Protein AF-A0A5J6V6G1-F1 (afdb_monomer_lite)

Structure (mmCIF, N/CA/C/O backbone):
data_AF-A0A5J6V6G1-F1
#
_entry.id   AF-A0A5J6V6G1-F1
#
loop_
_atom_site.group_PDB
_atom_site.id
_atom_site.type_symbol
_atom_site.label_atom_id
_atom_site.label_alt_id
_atom_site.label_comp_id
_atom_site.label_asym_id
_atom_site.label_entity_id
_atom_site.label_seq_id
_atom_site.pdbx_PDB_ins_code
_atom_site.Cartn_x
_atom_site.Cartn_y
_atom_site.Cartn_z
_atom_site.occupancy
_atom_site.B_iso_or_equiv
_atom_site.auth_seq_id
_atom_site.auth_comp_id
_atom_site.auth_asym_id
_atom_site.auth_atom_id
_atom_site.pdbx_PDB_model_num
ATOM 1 N N . MET A 1 1 ? 74.216 -19.588 -15.761 1.00 47.34 1 MET A N 1
ATOM 2 C CA . MET A 1 1 ? 74.061 -18.829 -14.501 1.00 47.34 1 MET A CA 1
ATOM 3 C C . MET A 1 1 ? 72.718 -18.105 -14.524 1.00 47.34 1 MET A C 1
ATOM 5 O O . MET A 1 1 ? 72.290 -17.778 -15.625 1.00 47.34 1 MET A O 1
ATOM 9 N N . PRO A 1 2 ? 72.043 -17.956 -13.372 1.00 51.16 2 PRO A N 1
ATOM 10 C CA . PRO A 1 2 ? 70.590 -18.092 -13.256 1.00 51.16 2 PRO A CA 1
ATOM 11 C C . PRO A 1 2 ? 69.828 -16.831 -12.792 1.00 51.16 2 PRO A C 1
ATOM 13 O O . PRO A 1 2 ? 70.415 -15.925 -12.217 1.00 51.16 2 PRO A O 1
ATOM 16 N N . GLU A 1 3 ? 68.506 -16.918 -12.990 1.00 65.00 3 GLU A N 1
ATOM 17 C CA . GLU A 1 3 ? 67.360 -16.415 -12.199 1.00 65.00 3 GLU A CA 1
ATOM 18 C C . GLU A 1 3 ? 67.046 -14.901 -12.027 1.00 65.00 3 GLU A C 1
ATOM 20 O O . GLU A 1 3 ? 67.941 -14.064 -11.913 1.00 65.00 3 GLU A O 1
ATOM 25 N N . PRO A 1 4 ? 65.734 -14.560 -11.977 1.00 63.88 4 PRO A N 1
ATOM 26 C CA . PRO A 1 4 ? 65.178 -13.217 -11.833 1.00 63.88 4 PRO A CA 1
ATOM 27 C C . PRO A 1 4 ? 64.938 -12.845 -10.359 1.00 63.88 4 PRO A C 1
ATOM 29 O O . PRO A 1 4 ? 64.713 -13.706 -9.512 1.00 63.88 4 PRO A O 1
ATOM 32 N N . THR A 1 5 ? 64.856 -11.553 -10.046 1.00 60.09 5 THR A N 1
ATOM 33 C CA . THR A 1 5 ? 64.332 -11.092 -8.752 1.00 60.09 5 THR A CA 1
ATOM 34 C C . THR A 1 5 ? 63.189 -10.108 -8.952 1.00 60.09 5 THR A C 1
ATOM 36 O O . THR A 1 5 ? 63.360 -8.953 -9.335 1.00 60.09 5 THR A O 1
ATOM 39 N N . GLN A 1 6 ? 61.983 -10.606 -8.669 1.00 61.69 6 GLN A N 1
ATOM 40 C CA . GLN A 1 6 ? 60.891 -9.782 -8.170 1.00 61.69 6 GLN A CA 1
ATOM 41 C C . GLN A 1 6 ? 61.399 -8.998 -6.956 1.00 61.69 6 GLN A C 1
ATOM 43 O O . GLN A 1 6 ? 61.932 -9.614 -6.033 1.00 61.69 6 GLN A O 1
ATOM 48 N N . ASP A 1 7 ? 61.129 -7.697 -6.890 1.00 56.44 7 ASP A N 1
ATOM 49 C CA . ASP A 1 7 ? 60.925 -7.071 -5.589 1.00 56.44 7 ASP A CA 1
ATOM 50 C C . ASP A 1 7 ? 59.540 -6.435 -5.532 1.00 56.44 7 ASP A C 1
ATOM 52 O O . ASP A 1 7 ? 59.134 -5.600 -6.343 1.00 56.44 7 ASP A O 1
ATOM 56 N N . ARG A 1 8 ? 58.778 -6.958 -4.580 1.00 64.38 8 ARG A N 1
ATOM 57 C CA . ARG A 1 8 ? 57.417 -6.579 -4.249 1.00 64.38 8 ARG A CA 1
ATOM 58 C C . ARG A 1 8 ? 57.533 -5.534 -3.146 1.00 64.38 8 ARG A C 1
ATOM 60 O O . ARG A 1 8 ? 58.308 -5.703 -2.216 1.00 64.38 8 ARG A O 1
ATOM 67 N N . ARG A 1 9 ? 56.559 -4.623 -3.128 1.00 64.00 9 ARG A N 1
ATOM 68 C CA . ARG A 1 9 ? 56.166 -3.756 -1.998 1.00 64.00 9 ARG A CA 1
ATOM 69 C C . ARG A 1 9 ? 56.923 -2.428 -1.899 1.00 64.00 9 ARG A C 1
ATOM 71 O O . ARG A 1 9 ? 57.992 -2.339 -1.311 1.00 64.00 9 ARG A O 1
ATOM 78 N N . ARG A 1 10 ? 56.194 -1.351 -2.203 1.00 57.22 10 ARG A N 1
ATOM 79 C CA . ARG A 1 10 ? 55.943 -0.304 -1.198 1.00 57.22 10 ARG A CA 1
ATOM 80 C C . ARG A 1 10 ? 54.776 0.592 -1.605 1.00 57.22 10 ARG A C 1
ATOM 82 O O . ARG A 1 10 ? 54.945 1.660 -2.175 1.00 57.22 10 ARG A O 1
ATOM 89 N N . TRP A 1 11 ? 53.574 0.167 -1.235 1.00 57.59 11 TRP A N 1
ATOM 90 C CA . TRP A 1 11 ? 52.492 1.113 -0.989 1.00 57.59 11 TRP A CA 1
ATOM 91 C C . TRP A 1 11 ? 52.860 1.895 0.272 1.00 57.59 11 TRP A C 1
ATOM 93 O O . TRP A 1 11 ? 52.985 1.302 1.345 1.00 57.59 11 TRP A O 1
ATOM 103 N N . ARG A 1 12 ? 53.089 3.204 0.151 1.00 53.75 12 ARG A N 1
ATOM 104 C CA . ARG A 1 12 ? 53.261 4.093 1.302 1.00 53.75 12 ARG A CA 1
ATOM 105 C C . ARG A 1 12 ? 52.233 5.219 1.228 1.00 53.75 12 ARG A C 1
ATOM 107 O O . ARG A 1 12 ? 52.445 6.223 0.568 1.00 53.75 12 ARG A O 1
ATOM 114 N N . THR A 1 13 ? 51.137 4.958 1.935 1.00 57.62 13 THR A N 1
ATOM 115 C CA . THR A 1 13 ? 50.392 5.906 2.773 1.00 57.62 13 THR A CA 1
ATOM 116 C C . THR A 1 13 ? 49.709 7.073 2.061 1.00 57.62 13 THR A C 1
ATOM 118 O O . THR A 1 13 ? 50.240 8.176 1.981 1.00 57.62 13 THR A O 1
ATOM 121 N N . GLY A 1 14 ? 48.468 6.823 1.634 1.00 53.47 14 GLY A N 1
ATOM 122 C CA . GLY A 1 14 ? 47.457 7.867 1.512 1.00 53.47 14 GLY A CA 1
ATOM 123 C C . GLY A 1 14 ? 47.061 8.389 2.898 1.00 53.47 14 GLY A C 1
ATOM 124 O O . GLY A 1 14 ? 46.858 7.620 3.834 1.00 53.47 14 GLY A O 1
ATOM 125 N N . ASP A 1 15 ? 47.027 9.708 2.981 1.00 58.38 15 ASP A N 1
ATOM 126 C CA . ASP A 1 15 ? 46.682 10.607 4.081 1.00 58.38 15 ASP A CA 1
ATOM 127 C C . ASP A 1 15 ? 45.421 10.212 4.898 1.00 58.38 15 ASP A C 1
ATOM 129 O O . ASP A 1 15 ? 44.315 10.210 4.350 1.00 58.38 15 ASP A O 1
ATOM 133 N N . PRO A 1 16 ? 45.526 9.906 6.210 1.00 58.38 16 PRO A N 1
ATOM 134 C CA . PRO A 1 16 ? 44.375 9.706 7.088 1.00 58.38 16 PRO A CA 1
ATOM 135 C C . PRO A 1 16 ? 43.974 11.049 7.717 1.00 58.38 16 PRO A C 1
ATOM 137 O O . PRO A 1 16 ? 44.172 11.276 8.909 1.00 58.38 16 PRO A O 1
ATOM 140 N N . GLY A 1 17 ? 43.459 11.967 6.899 1.00 58.94 17 GLY A N 1
ATOM 141 C CA . GLY A 1 17 ? 43.357 13.375 7.289 1.00 58.94 17 GLY A CA 1
ATOM 142 C C . GLY A 1 17 ? 42.075 14.103 6.904 1.00 58.94 17 GLY A C 1
ATOM 143 O O . GLY A 1 17 ? 42.090 15.329 6.888 1.00 58.94 17 GLY A O 1
ATOM 144 N N . ARG A 1 18 ? 40.966 13.422 6.570 1.00 56.66 18 ARG A N 1
ATOM 145 C CA . ARG A 1 18 ? 39.686 14.100 6.268 1.00 56.66 18 ARG A CA 1
ATOM 146 C C . ARG A 1 18 ? 38.458 13.362 6.810 1.00 56.66 18 ARG A C 1
ATOM 148 O O . ARG A 1 18 ? 37.906 12.481 6.168 1.00 56.66 18 ARG A O 1
ATOM 155 N N . GLY A 1 19 ? 38.021 13.787 7.996 1.00 57.91 19 GLY A N 1
ATOM 156 C CA . GLY A 1 19 ? 36.645 14.255 8.202 1.00 57.91 19 GLY A CA 1
ATOM 157 C C . GLY A 1 19 ? 35.479 13.278 8.030 1.00 57.91 19 GLY A C 1
ATOM 158 O O . GLY A 1 19 ? 34.442 13.694 7.531 1.00 57.91 19 GLY A O 1
ATOM 159 N N . SER A 1 20 ? 35.578 12.031 8.496 1.00 58.22 20 SER A N 1
ATOM 160 C CA . SER A 1 20 ? 34.375 11.230 8.795 1.00 58.22 20 SER A CA 1
ATOM 161 C C . SER A 1 20 ? 33.829 11.624 10.176 1.00 58.22 20 SER A C 1
ATOM 163 O O . SER A 1 20 ? 33.924 10.859 11.134 1.00 58.22 20 SER A O 1
ATOM 165 N N . LEU A 1 21 ? 33.322 12.854 10.287 1.00 60.03 21 LEU A N 1
ATOM 166 C CA . LEU A 1 21 ? 32.792 13.459 11.518 1.00 60.03 21 LEU A CA 1
ATOM 167 C C . LEU A 1 21 ? 31.264 13.613 11.496 1.00 60.03 21 LEU A C 1
ATOM 169 O O . LEU A 1 21 ? 30.737 14.447 12.210 1.00 60.03 21 LEU A O 1
ATOM 173 N N . ASP A 1 22 ? 30.550 12.791 10.728 1.00 57.97 22 ASP A N 1
ATOM 174 C CA . ASP A 1 22 ? 29.081 12.806 10.702 1.00 57.97 22 ASP A CA 1
ATOM 175 C C . ASP A 1 22 ? 28.514 11.386 10.625 1.00 57.97 22 ASP A C 1
ATOM 177 O O . ASP A 1 22 ? 27.794 11.000 9.707 1.00 57.97 22 ASP A O 1
ATOM 181 N N . GLN A 1 23 ? 28.847 10.566 11.618 1.00 60.06 23 GLN A N 1
ATOM 182 C CA . GLN A 1 23 ? 27.975 9.459 11.992 1.00 60.06 23 GLN A CA 1
ATOM 183 C C . GLN A 1 23 ? 27.544 9.711 13.429 1.00 60.06 23 GLN A C 1
ATOM 185 O O . GLN A 1 23 ? 28.347 9.491 14.341 1.00 60.06 23 GLN A O 1
ATOM 190 N N . PRO A 1 24 ? 26.313 10.199 13.675 1.00 52.00 24 PRO A N 1
ATOM 191 C CA . PRO A 1 24 ? 25.807 10.219 15.030 1.00 52.00 24 PRO A CA 1
ATOM 192 C C . PRO A 1 24 ? 25.758 8.767 15.504 1.00 52.00 24 PRO A C 1
ATOM 194 O O . PRO A 1 24 ? 24.943 7.964 15.046 1.00 52.00 24 PRO A O 1
ATOM 197 N N . LEU A 1 25 ? 26.667 8.424 16.416 1.00 58.97 25 LEU A N 1
ATOM 198 C CA . LEU A 1 25 ? 26.593 7.216 17.219 1.00 58.97 25 LEU A CA 1
ATOM 199 C C . LEU A 1 25 ? 25.348 7.358 18.084 1.00 58.97 25 LEU A C 1
ATOM 201 O O . LEU A 1 25 ? 25.393 7.848 19.211 1.00 58.97 25 LEU A O 1
ATOM 205 N N . VAL A 1 26 ? 24.212 6.947 17.532 1.00 54.31 26 VAL A N 1
ATOM 206 C CA . VAL A 1 26 ? 22.989 6.749 18.291 1.00 54.31 26 VAL A CA 1
ATOM 207 C C . VAL A 1 26 ? 23.265 5.553 19.198 1.00 54.31 26 VAL A C 1
ATOM 209 O O . VAL A 1 26 ? 22.956 4.407 18.870 1.00 54.31 26 VAL A O 1
ATOM 212 N N . GLN A 1 27 ? 23.910 5.815 20.338 1.00 54.31 27 GLN A N 1
ATOM 213 C CA . GLN A 1 27 ? 23.985 4.920 21.484 1.00 54.31 27 GLN A CA 1
ATOM 214 C C . GLN A 1 27 ? 22.560 4.736 22.004 1.00 54.31 27 GLN A C 1
ATOM 216 O O . GLN A 1 27 ? 22.131 5.306 23.002 1.00 54.31 27 GLN A O 1
ATOM 221 N N . ARG A 1 28 ? 21.785 3.919 21.292 1.00 57.72 28 ARG A N 1
ATOM 222 C CA . ARG A 1 28 ? 20.611 3.282 21.859 1.00 57.72 28 ARG A CA 1
ATOM 223 C C . ARG A 1 28 ? 21.153 2.306 22.887 1.00 57.72 28 ARG A C 1
ATOM 225 O O . ARG A 1 28 ? 21.508 1.180 22.545 1.00 57.72 28 ARG A O 1
ATOM 232 N N . ALA A 1 29 ? 21.223 2.758 24.136 1.00 58.12 29 ALA A N 1
ATOM 233 C CA . ALA A 1 29 ? 21.231 1.896 25.302 1.00 58.12 29 ALA A CA 1
ATOM 234 C C . ALA A 1 29 ? 19.965 1.030 25.234 1.00 58.12 29 ALA A C 1
ATOM 236 O O . ALA A 1 29 ? 18.914 1.362 25.778 1.00 58.12 29 ALA A O 1
ATOM 237 N N . ARG A 1 30 ? 20.030 -0.055 24.458 1.00 53.62 30 ARG A N 1
ATOM 238 C CA . ARG A 1 30 ? 18.994 -1.073 24.429 1.00 53.62 30 ARG A CA 1
ATOM 239 C C . ARG A 1 30 ? 19.146 -1.817 25.743 1.00 53.62 30 ARG A C 1
ATOM 241 O O . ARG A 1 30 ? 19.950 -2.739 25.844 1.00 53.62 30 ARG A O 1
ATOM 248 N N . LEU A 1 31 ? 18.396 -1.378 26.752 1.00 57.56 31 LEU A N 1
ATOM 249 C CA . LEU A 1 31 ? 17.983 -2.234 27.856 1.00 57.56 31 LEU A CA 1
ATOM 250 C C . LEU A 1 31 ? 17.402 -3.498 27.218 1.00 57.56 31 LEU A C 1
ATOM 252 O O . LEU A 1 31 ? 16.272 -3.513 26.737 1.00 57.56 31 LEU A O 1
ATOM 256 N N . SER A 1 32 ? 18.246 -4.520 27.107 1.00 57.25 32 SER A N 1
ATOM 257 C CA . SER A 1 32 ? 17.951 -5.804 26.486 1.00 57.25 32 SER A CA 1
ATOM 258 C C . SER A 1 32 ? 17.074 -6.618 27.436 1.00 57.25 32 SER A C 1
ATOM 260 O O . SER A 1 32 ? 17.470 -7.665 27.945 1.00 57.25 32 SER A O 1
ATOM 262 N N . LEU A 1 33 ? 15.854 -6.142 27.663 1.00 59.28 33 LEU A N 1
ATOM 263 C CA . LEU A 1 33 ? 14.747 -6.995 28.060 1.00 59.28 33 LEU A CA 1
ATOM 264 C C . LEU A 1 33 ? 14.308 -7.723 26.792 1.00 59.28 33 LEU A C 1
ATOM 266 O O . LEU A 1 33 ? 13.393 -7.306 26.093 1.00 59.28 33 LEU A O 1
ATOM 270 N N . ARG A 1 34 ? 15.061 -8.768 26.445 1.00 54.47 34 ARG A N 1
ATOM 271 C CA . ARG A 1 34 ? 14.721 -9.717 25.388 1.00 54.47 34 ARG A CA 1
ATOM 272 C C . ARG A 1 34 ? 13.397 -10.378 25.797 1.00 54.47 34 ARG A C 1
ATOM 274 O O . ARG A 1 34 ? 13.414 -11.132 26.773 1.00 54.47 34 ARG A O 1
ATOM 281 N N . PRO A 1 35 ? 12.263 -10.107 25.122 1.00 57.31 35 PRO A N 1
ATOM 282 C CA . PRO A 1 35 ? 11.025 -10.800 25.429 1.00 57.31 35 PRO A CA 1
ATOM 283 C C . PRO A 1 35 ? 11.235 -12.271 25.085 1.00 57.31 35 PRO A C 1
ATOM 285 O O . PRO A 1 35 ? 11.721 -12.613 24.005 1.00 57.31 35 PRO A O 1
ATOM 288 N N . GLN A 1 36 ? 10.947 -13.134 26.048 1.00 56.78 36 GLN A N 1
ATOM 289 C CA . GLN A 1 36 ? 11.013 -14.572 25.876 1.00 56.78 36 GLN A CA 1
ATOM 290 C C . GLN A 1 36 ? 9.842 -15.001 24.976 1.00 56.78 36 GLN A C 1
ATOM 292 O O . GLN A 1 36 ? 8.685 -14.779 25.311 1.00 56.78 36 GLN A O 1
ATOM 297 N N . ASN A 1 37 ? 10.175 -15.598 23.833 1.00 51.88 37 ASN A N 1
ATOM 298 C CA . ASN A 1 37 ? 9.405 -16.637 23.143 1.00 51.88 37 ASN A CA 1
ATOM 299 C C . ASN A 1 37 ? 7.929 -16.344 22.810 1.00 51.88 37 ASN A C 1
ATOM 301 O O . ASN A 1 37 ? 7.070 -17.201 23.005 1.00 51.88 37 ASN A O 1
ATOM 305 N N . MET A 1 38 ? 7.628 -15.174 22.252 1.00 56.38 38 MET A N 1
ATOM 306 C CA . MET A 1 38 ? 6.349 -14.954 21.571 1.00 56.38 38 MET A CA 1
ATOM 307 C C . MET A 1 38 ? 6.615 -15.046 20.070 1.00 56.38 38 MET A C 1
ATOM 309 O O . MET A 1 38 ? 7.223 -14.127 19.528 1.00 56.38 38 MET A O 1
ATOM 313 N N . ASP A 1 39 ? 6.233 -16.160 19.430 1.00 64.81 39 ASP A N 1
ATOM 314 C CA . ASP A 1 39 ? 6.427 -16.386 17.989 1.00 64.81 39 ASP A CA 1
ATOM 315 C C . ASP A 1 39 ? 5.760 -15.247 17.196 1.00 64.81 39 ASP A C 1
ATOM 317 O O . ASP A 1 39 ? 4.521 -15.221 17.096 1.00 64.81 39 ASP A O 1
ATOM 321 N N . PRO A 1 40 ? 6.537 -14.289 16.649 1.00 66.81 40 PRO A N 1
ATOM 322 C CA . PRO A 1 40 ? 6.005 -13.069 16.044 1.00 66.81 40 PRO A CA 1
ATOM 323 C C . PRO A 1 40 ? 5.109 -13.371 14.841 1.00 66.81 40 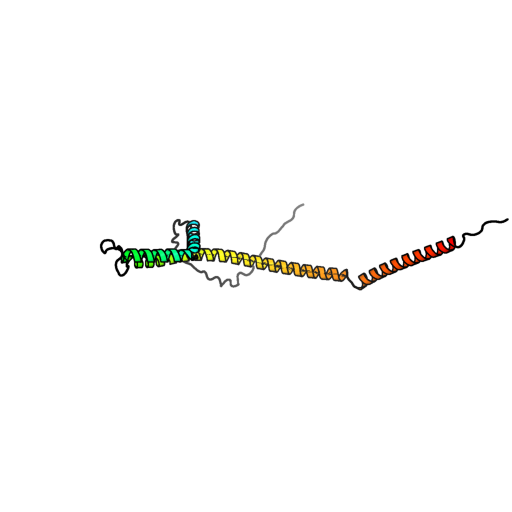PRO A C 1
ATOM 325 O O . PRO A 1 40 ? 4.124 -12.666 14.608 1.00 66.81 40 PRO A O 1
ATOM 328 N N . GLU A 1 41 ? 5.393 -14.458 14.114 1.00 71.50 41 GLU A N 1
ATOM 329 C CA . GLU A 1 41 ? 4.563 -14.950 13.017 1.00 71.50 41 GLU A CA 1
ATOM 330 C C . GLU A 1 41 ? 3.123 -15.271 13.452 1.00 71.50 41 GLU A C 1
ATOM 332 O O . GLU A 1 41 ? 2.172 -14.904 12.755 1.00 71.50 41 GLU A O 1
ATOM 337 N N . SER A 1 42 ? 2.938 -15.928 14.603 1.00 71.19 42 SER A N 1
ATOM 338 C CA . SER A 1 42 ? 1.620 -16.401 15.056 1.00 71.19 42 SER A CA 1
ATOM 339 C C . SER A 1 42 ? 0.712 -15.245 15.493 1.00 71.19 42 SER A C 1
ATOM 341 O O . SER A 1 42 ? -0.447 -15.150 15.071 1.00 71.19 42 SER A O 1
ATOM 343 N N . PHE A 1 43 ? 1.267 -14.296 16.251 1.00 72.94 43 PHE A N 1
ATOM 344 C CA . PHE A 1 43 ? 0.571 -13.078 16.663 1.00 72.94 43 PHE A CA 1
ATOM 345 C C . PHE A 1 43 ? 0.320 -12.139 15.481 1.00 72.94 43 PHE A C 1
ATOM 347 O O . PHE A 1 43 ? -0.758 -11.549 15.382 1.00 72.94 43 PHE A O 1
ATOM 354 N N . GLY A 1 44 ? 1.260 -12.050 14.536 1.00 72.19 44 GLY A N 1
ATOM 355 C CA . GLY A 1 44 ? 1.098 -11.264 13.315 1.00 72.19 44 GLY A CA 1
ATOM 356 C C . GLY A 1 44 ? -0.036 -11.776 12.423 1.00 72.19 44 GLY A C 1
ATOM 357 O O . GLY A 1 44 ? -0.817 -10.973 11.898 1.00 72.19 44 GLY A O 1
ATOM 358 N N . ALA A 1 45 ? -0.172 -13.097 12.273 1.00 78.38 45 ALA A N 1
ATOM 359 C CA . ALA A 1 45 ? -1.259 -13.719 11.516 1.00 78.38 45 ALA A CA 1
ATOM 360 C C . ALA A 1 45 ? -2.632 -13.503 12.179 1.00 78.38 45 ALA A C 1
ATOM 362 O O . ALA A 1 45 ? -3.610 -13.183 11.490 1.00 78.38 45 ALA A O 1
ATOM 363 N N . PHE A 1 46 ? -2.702 -13.613 13.512 1.00 79.38 46 PHE A N 1
ATOM 364 C CA . PHE A 1 46 ? -3.910 -13.301 14.280 1.00 79.38 46 PHE A CA 1
ATOM 365 C C . PHE A 1 46 ? -4.315 -11.830 14.120 1.00 79.38 46 PHE A C 1
ATOM 367 O O . PHE A 1 46 ? -5.463 -11.547 13.772 1.00 79.38 46 PHE A O 1
ATOM 374 N N . ALA A 1 47 ? -3.364 -10.903 14.260 1.00 76.31 47 ALA A N 1
ATOM 375 C CA . ALA A 1 47 ? -3.593 -9.474 14.065 1.00 76.31 47 ALA A CA 1
ATOM 376 C C . ALA A 1 47 ? -4.077 -9.148 12.637 1.00 76.31 47 ALA A C 1
ATOM 378 O O . ALA A 1 47 ? -4.976 -8.331 12.470 1.00 76.31 47 ALA A O 1
ATOM 379 N N . GLU A 1 48 ? -3.577 -9.836 11.600 1.00 79.25 48 GLU A N 1
ATOM 380 C CA . GLU A 1 48 ? -4.075 -9.676 10.220 1.00 79.25 48 GLU A CA 1
ATOM 381 C C . GLU A 1 48 ? -5.532 -10.096 10.062 1.00 79.25 48 GLU A C 1
ATOM 383 O O . GLU A 1 48 ? -6.319 -9.460 9.359 1.00 79.25 48 GLU A O 1
ATOM 388 N N . ARG A 1 49 ? -5.884 -11.238 10.662 1.00 81.06 49 ARG A N 1
ATOM 389 C CA . ARG A 1 49 ? -7.249 -11.754 10.619 1.00 81.06 49 ARG A CA 1
ATOM 390 C C . ARG A 1 49 ? -8.176 -10.804 11.368 1.00 81.06 49 ARG A C 1
ATOM 392 O O . ARG A 1 49 ? -9.240 -10.492 10.843 1.00 81.06 49 ARG A O 1
ATOM 399 N N . PHE A 1 50 ? -7.744 -10.313 12.526 1.00 80.62 50 PHE A N 1
ATOM 400 C CA . PHE A 1 50 ? -8.488 -9.360 13.339 1.00 80.62 50 PHE A CA 1
ATOM 401 C C . PHE A 1 50 ? -8.670 -8.010 12.630 1.00 80.62 50 PHE A C 1
ATOM 403 O O . PHE A 1 50 ? -9.782 -7.492 12.590 1.00 80.62 50 PHE A O 1
ATOM 410 N N . ALA A 1 51 ? -7.627 -7.480 11.983 1.00 81.00 51 ALA A N 1
ATOM 411 C CA . ALA A 1 51 ? -7.699 -6.242 11.206 1.00 81.00 51 ALA A CA 1
ATOM 412 C C . ALA A 1 51 ? -8.680 -6.359 10.026 1.00 81.00 51 ALA A C 1
ATOM 414 O O . ALA A 1 51 ? -9.540 -5.499 9.843 1.00 81.00 51 ALA A O 1
ATOM 415 N N . ARG A 1 52 ? -8.627 -7.467 9.269 1.00 81.94 52 ARG A N 1
ATOM 416 C CA . ARG A 1 52 ? -9.607 -7.745 8.199 1.00 81.94 52 ARG A CA 1
ATOM 417 C C . ARG A 1 52 ? -11.031 -7.893 8.736 1.00 81.94 52 ARG A C 1
ATOM 419 O O . ARG A 1 52 ? -11.985 -7.483 8.077 1.00 81.94 52 ARG A O 1
ATOM 426 N N . PHE A 1 53 ? -11.177 -8.473 9.924 1.00 81.94 53 PHE A N 1
ATOM 427 C CA . PHE A 1 53 ? -12.472 -8.643 10.573 1.00 81.94 53 PHE A CA 1
ATOM 428 C C . PHE A 1 53 ? -13.067 -7.302 11.030 1.00 81.94 53 PHE A C 1
ATOM 430 O O . PHE A 1 53 ? -14.219 -7.024 10.701 1.00 81.94 53 PHE A O 1
ATOM 437 N N . MET A 1 54 ? -12.283 -6.439 11.690 1.00 81.81 54 MET A N 1
ATOM 438 C CA . MET A 1 54 ? -12.719 -5.091 12.089 1.00 81.81 54 MET A CA 1
ATOM 439 C C . MET A 1 54 ? -13.027 -4.178 10.897 1.00 81.81 54 MET A C 1
ATOM 441 O O . MET A 1 54 ? -13.940 -3.364 10.985 1.00 81.81 54 MET A O 1
ATOM 445 N N . GLY A 1 55 ? -12.321 -4.326 9.771 1.00 77.81 55 GLY A N 1
ATOM 446 C CA . GLY A 1 55 ? -12.575 -3.540 8.557 1.00 77.81 55 GLY A CA 1
ATOM 447 C C . GLY A 1 55 ? -13.876 -3.888 7.819 1.00 77.81 55 GLY A C 1
ATOM 448 O O . GLY A 1 55 ? -14.217 -3.235 6.837 1.00 77.81 55 GLY A O 1
ATOM 449 N N . THR A 1 56 ? -14.611 -4.916 8.258 1.00 88.69 56 THR A N 1
ATOM 450 C CA . THR A 1 56 ? -15.834 -5.385 7.595 1.00 88.69 56 THR A CA 1
ATOM 451 C C . THR A 1 56 ? -17.089 -4.860 8.305 1.00 88.69 56 THR A C 1
ATOM 453 O O . THR A 1 56 ? -17.220 -4.996 9.519 1.00 88.69 56 THR A O 1
ATOM 456 N N . ALA A 1 57 ? -18.091 -4.378 7.555 1.00 88.75 57 ALA A N 1
ATOM 457 C CA . ALA A 1 57 ? -19.371 -3.881 8.100 1.00 88.75 57 ALA A CA 1
ATOM 458 C C . ALA A 1 57 ? -20.122 -4.894 8.996 1.00 88.75 57 ALA A C 1
ATOM 460 O O . ALA A 1 57 ? -20.904 -4.520 9.866 1.00 88.75 57 ALA A O 1
ATOM 461 N N . ARG A 1 58 ? -19.849 -6.192 8.822 1.00 89.62 58 ARG A N 1
ATOM 462 C CA . ARG A 1 58 ? -20.399 -7.283 9.639 1.00 89.62 58 ARG A CA 1
ATOM 463 C C . ARG A 1 58 ? -20.017 -7.174 11.118 1.00 89.62 58 ARG A C 1
ATOM 465 O O . ARG A 1 58 ? -20.830 -7.539 11.959 1.00 89.62 58 ARG A O 1
ATOM 472 N N . PHE A 1 59 ? -18.818 -6.682 11.442 1.00 89.81 59 PHE A N 1
ATOM 473 C CA . PHE A 1 59 ? -18.378 -6.527 12.833 1.00 89.81 59 PHE A CA 1
ATOM 474 C C . PHE A 1 59 ? -19.275 -5.549 13.595 1.00 89.81 59 PHE A C 1
ATOM 476 O O . PHE A 1 59 ? -19.752 -5.874 14.681 1.00 89.81 59 PHE A O 1
ATOM 483 N N . LEU A 1 60 ? -19.572 -4.398 12.983 1.00 89.75 60 LEU A N 1
ATOM 484 C CA . LEU A 1 60 ? -20.468 -3.395 13.559 1.00 89.75 60 LEU A CA 1
ATOM 485 C C . LEU A 1 60 ? -21.856 -3.982 13.826 1.00 89.75 60 LEU A C 1
ATOM 487 O O . LEU A 1 60 ? -22.383 -3.805 14.916 1.00 89.75 60 LEU A O 1
ATOM 491 N N . VAL A 1 61 ? -22.407 -4.754 12.884 1.00 94.12 61 VAL A N 1
ATOM 492 C CA . VAL A 1 61 ? -23.713 -5.412 13.058 1.00 94.12 61 VAL A CA 1
ATOM 493 C C . VAL A 1 61 ? -23.713 -6.359 14.261 1.00 94.12 61 VAL A C 1
ATOM 495 O O . VAL A 1 61 ? -24.625 -6.290 15.083 1.00 94.12 61 VAL A O 1
ATOM 498 N N . TYR A 1 62 ? -22.694 -7.215 14.404 1.00 93.69 62 TYR A N 1
ATOM 499 C CA . TYR A 1 62 ? -22.599 -8.123 15.554 1.00 93.69 62 TYR A CA 1
ATOM 500 C C . TYR A 1 62 ? -22.428 -7.372 16.880 1.00 93.69 62 TYR A C 1
ATOM 502 O O . TYR A 1 62 ? -23.081 -7.728 17.858 1.00 93.69 62 TYR A O 1
ATOM 510 N N . MET A 1 63 ? -21.605 -6.319 16.914 1.00 91.88 63 MET A N 1
ATOM 511 C CA . MET A 1 63 ? -21.408 -5.502 18.116 1.00 91.88 63 MET A CA 1
ATOM 512 C C . MET A 1 63 ? -22.681 -4.760 18.523 1.00 91.88 63 MET A C 1
ATOM 514 O O . MET A 1 63 ? -23.056 -4.774 19.693 1.00 91.88 63 MET A O 1
ATOM 518 N N . THR A 1 64 ? -23.389 -4.158 17.566 1.00 93.62 64 THR A N 1
ATOM 519 C CA . THR A 1 64 ? -24.673 -3.502 17.829 1.00 93.62 64 THR A CA 1
ATOM 520 C C . THR A 1 64 ? -25.705 -4.508 18.323 1.00 93.62 64 THR A C 1
ATOM 522 O O . THR A 1 64 ? -26.364 -4.248 19.325 1.00 93.62 64 THR A O 1
ATOM 525 N N . ALA A 1 65 ? -25.816 -5.676 17.682 1.00 96.00 65 ALA A N 1
ATOM 526 C CA . ALA A 1 65 ? -26.726 -6.730 18.122 1.00 96.00 65 ALA A CA 1
ATOM 527 C C . ALA A 1 65 ? -26.408 -7.197 19.549 1.00 96.00 65 ALA A C 1
ATOM 529 O O . ALA A 1 65 ? -27.322 -7.338 20.355 1.00 96.00 65 ALA A O 1
ATOM 530 N N . PHE A 1 66 ? -25.127 -7.373 19.886 1.00 94.62 66 PHE A N 1
ATOM 531 C CA . PHE A 1 66 ? -24.697 -7.722 21.238 1.00 94.62 66 PHE A CA 1
ATOM 532 C C . PHE A 1 66 ? -25.136 -6.672 22.271 1.00 94.62 66 PHE A C 1
ATOM 534 O O . PHE A 1 66 ? -25.749 -7.027 23.275 1.00 94.62 66 PHE A O 1
ATOM 541 N N . VAL A 1 67 ? -24.891 -5.383 22.004 1.00 93.00 67 VAL A N 1
ATOM 542 C CA . VAL A 1 67 ? -25.301 -4.285 22.899 1.00 93.00 67 VAL A CA 1
ATOM 543 C C . VAL A 1 67 ? -26.823 -4.232 23.052 1.00 93.00 67 VAL A C 1
ATOM 545 O O . VAL A 1 67 ? -27.318 -4.091 24.168 1.00 93.00 67 VAL A O 1
ATOM 548 N N . VAL A 1 68 ? -27.576 -4.388 21.958 1.00 94.81 68 VAL A N 1
ATOM 549 C CA . VAL A 1 68 ? -29.046 -4.408 21.995 1.00 94.81 68 VAL A CA 1
ATOM 550 C C . VAL A 1 68 ? -29.563 -5.594 22.805 1.00 94.81 68 VAL A C 1
ATOM 552 O O . VAL A 1 68 ? -30.420 -5.404 23.662 1.00 94.81 68 VAL A O 1
ATOM 555 N N . ILE A 1 69 ? -29.038 -6.801 22.583 1.00 94.00 69 ILE A N 1
ATOM 556 C CA . ILE A 1 69 ? -29.433 -7.998 23.338 1.00 94.00 69 ILE A CA 1
ATOM 557 C C . ILE A 1 69 ? -29.118 -7.820 24.826 1.00 94.00 69 ILE A C 1
ATOM 559 O O . ILE A 1 69 ? -29.966 -8.125 25.660 1.00 94.00 69 ILE A O 1
ATOM 563 N N . TRP A 1 70 ? -27.944 -7.282 25.168 1.00 92.31 70 TRP A N 1
ATOM 564 C CA . TRP A 1 70 ? -27.560 -7.016 26.556 1.00 92.31 70 TRP A CA 1
ATOM 565 C C . TRP A 1 70 ? -28.496 -6.016 27.233 1.00 92.31 70 TRP A C 1
ATOM 567 O O . TRP A 1 70 ? -28.937 -6.234 28.365 1.00 92.31 70 TRP A O 1
ATOM 577 N N . LEU A 1 71 ? -28.813 -4.926 26.528 1.00 89.56 71 LEU A N 1
ATOM 578 C CA . LEU A 1 71 ? -29.722 -3.897 27.006 1.00 89.56 71 LEU A CA 1
ATOM 579 C C . LEU A 1 71 ? -31.119 -4.478 27.228 1.00 89.56 71 LEU A C 1
ATOM 581 O O . LEU A 1 71 ? -31.676 -4.305 28.309 1.00 89.56 71 LEU A O 1
ATOM 585 N N . LEU A 1 72 ? -31.660 -5.200 26.242 1.00 90.94 72 LEU A N 1
ATOM 586 C CA . LEU A 1 72 ? -32.976 -5.839 26.319 1.00 90.94 72 LEU A CA 1
ATOM 587 C C . LEU A 1 72 ? -33.042 -6.862 27.453 1.00 90.94 72 LEU A C 1
ATOM 589 O O . LEU A 1 72 ? -34.000 -6.851 28.219 1.00 90.94 72 LEU A O 1
ATOM 593 N N . TRP A 1 73 ? -32.014 -7.700 27.609 1.00 89.19 73 TRP A N 1
ATOM 594 C CA . TRP A 1 73 ? -31.948 -8.672 28.699 1.00 89.19 73 TRP A CA 1
ATOM 595 C C . TRP A 1 73 ? -32.038 -7.983 30.063 1.00 89.19 73 TRP A C 1
ATOM 597 O O . TRP A 1 73 ? -32.873 -8.345 30.886 1.00 89.19 73 TRP A O 1
ATOM 607 N N . ASN A 1 74 ? -31.228 -6.946 30.290 1.00 86.88 74 ASN A N 1
ATOM 608 C CA . ASN A 1 74 ? -31.169 -6.258 31.580 1.00 86.88 74 ASN A CA 1
ATOM 609 C C . ASN A 1 74 ? -32.327 -5.282 31.838 1.00 86.88 74 ASN A C 1
ATOM 611 O O . ASN A 1 74 ? -32.548 -4.912 32.988 1.00 86.88 74 ASN A O 1
ATOM 615 N N . THR A 1 75 ? -33.075 -4.871 30.809 1.00 84.62 75 THR A N 1
ATOM 616 C CA . THR A 1 75 ? -34.251 -3.993 30.966 1.00 84.62 75 THR A CA 1
ATOM 617 C C . THR A 1 75 ? -35.567 -4.753 31.066 1.00 84.62 75 THR A C 1
ATOM 619 O O . THR A 1 75 ? -36.442 -4.330 31.816 1.00 84.62 75 THR A O 1
ATOM 622 N N . VAL A 1 76 ? -35.729 -5.857 30.333 1.00 84.94 76 VAL A N 1
ATOM 623 C CA . VAL A 1 76 ? -36.997 -6.602 30.265 1.00 84.94 76 VAL A CA 1
ATOM 624 C C . VAL A 1 76 ? -37.092 -7.675 31.355 1.00 84.94 76 VAL A C 1
ATOM 626 O O . VAL A 1 76 ? -38.200 -8.024 31.761 1.00 84.94 76 VAL A O 1
ATOM 629 N N . MET A 1 77 ? -35.966 -8.199 31.861 1.00 82.81 77 MET A N 1
ATOM 630 C CA . MET A 1 77 ? -36.011 -9.220 32.910 1.00 82.81 77 MET A CA 1
ATOM 631 C C . MET A 1 77 ? -36.397 -8.672 34.302 1.00 82.81 77 MET A C 1
ATOM 633 O O . MET A 1 77 ? -36.047 -7.539 34.661 1.00 82.81 77 MET A O 1
ATOM 637 N N . PRO A 1 78 ? -37.073 -9.503 35.125 1.00 77.12 78 PRO A N 1
ATOM 638 C CA . PRO A 1 78 ? -37.340 -9.214 36.533 1.00 77.12 78 PRO A CA 1
ATOM 639 C C . PRO A 1 78 ? -36.071 -8.849 37.307 1.00 77.12 78 PRO A C 1
ATOM 641 O O . PRO A 1 78 ? -34.986 -9.337 37.008 1.00 77.12 78 PRO A O 1
ATOM 644 N N . GLU A 1 79 ? -36.224 -8.019 38.337 1.00 74.88 79 GLU A N 1
ATOM 645 C CA . GLU A 1 79 ? -35.134 -7.473 39.167 1.00 74.88 79 GLU A CA 1
ATOM 646 C C . GLU A 1 79 ? -34.207 -8.552 39.755 1.00 74.88 79 GLU A C 1
ATOM 648 O O . GLU A 1 79 ? -33.013 -8.326 39.914 1.00 74.88 79 GLU A O 1
ATOM 653 N N . GLU A 1 80 ? -34.746 -9.750 39.973 1.00 75.50 80 GLU A N 1
ATOM 654 C CA . GLU A 1 80 ? -34.074 -10.929 40.530 1.00 75.50 80 GLU A CA 1
ATOM 655 C C . GLU A 1 80 ? -33.082 -11.607 39.564 1.00 75.50 80 GLU A C 1
ATOM 657 O O . GLU A 1 80 ? -32.207 -12.350 40.001 1.00 75.50 80 GLU A O 1
ATOM 662 N N . VAL A 1 81 ? -33.204 -11.362 38.254 1.00 76.88 81 VAL A N 1
ATOM 663 C CA . VAL A 1 81 ? -32.388 -11.982 37.187 1.00 76.88 81 VAL A CA 1
ATOM 664 C C . VAL A 1 81 ? -31.621 -10.959 36.340 1.00 76.88 81 VAL A C 1
ATOM 666 O O . VAL A 1 81 ? -30.889 -11.335 35.419 1.00 76.88 81 VAL A O 1
ATOM 669 N N . ARG A 1 82 ? -31.736 -9.661 36.658 1.00 76.81 82 ARG A N 1
ATOM 670 C CA . ARG A 1 82 ? -30.914 -8.614 36.035 1.00 76.81 82 ARG A CA 1
ATOM 671 C C . ARG A 1 82 ? -29.469 -8.769 36.498 1.00 76.81 82 ARG A C 1
ATOM 673 O O . ARG A 1 82 ? -29.177 -8.692 37.687 1.00 76.81 82 ARG A O 1
ATOM 680 N N . PHE A 1 83 ? -28.563 -8.948 35.547 1.00 76.50 83 PHE A N 1
ATOM 681 C CA . PHE A 1 83 ? -27.135 -9.088 35.825 1.00 76.50 83 PHE A CA 1
ATOM 682 C C . PHE A 1 83 ? -26.429 -7.723 35.925 1.00 76.50 83 PHE A C 1
ATOM 684 O O . PHE A 1 83 ? -25.462 -7.574 36.665 1.00 76.50 83 PHE A O 1
ATOM 691 N N . ASP A 1 84 ? -26.927 -6.717 35.200 1.00 83.88 84 ASP A N 1
ATOM 692 C CA . ASP A 1 84 ? -26.340 -5.381 35.053 1.00 83.88 84 ASP A CA 1
ATOM 693 C C . ASP A 1 84 ? -27.441 -4.294 35.126 1.00 83.88 84 ASP A C 1
ATOM 695 O O . ASP A 1 84 ? -27.976 -3.877 34.093 1.00 83.88 84 ASP A O 1
ATOM 699 N N . PRO A 1 85 ? -27.847 -3.876 36.344 1.00 77.44 85 PRO A N 1
ATOM 700 C CA . PRO A 1 85 ? -28.889 -2.869 36.573 1.00 77.44 85 PRO A CA 1
ATOM 701 C C . PRO A 1 85 ? -28.544 -1.471 36.019 1.00 77.44 85 PRO A C 1
ATOM 703 O O . PRO A 1 85 ? -27.443 -1.220 35.530 1.00 77.44 85 PRO A O 1
ATOM 706 N N . TYR A 1 86 ? -29.499 -0.534 36.108 1.00 69.50 86 TYR A N 1
ATOM 707 C CA . TYR A 1 86 ? -29.371 0.826 35.563 1.00 69.50 86 TYR A CA 1
ATOM 708 C C . TYR A 1 86 ? -28.040 1.496 35.965 1.00 69.50 86 TYR A C 1
ATOM 710 O O . TYR A 1 86 ? -27.664 1.471 37.134 1.00 69.50 86 TYR A O 1
ATOM 718 N N . ALA A 1 87 ? -27.380 2.104 34.970 1.00 74.88 87 ALA A N 1
ATOM 719 C CA . ALA A 1 87 ? -25.959 2.489 34.864 1.00 74.88 87 ALA A CA 1
ATOM 720 C C . ALA A 1 87 ? -25.060 1.502 34.088 1.00 74.88 87 ALA A C 1
ATOM 722 O O . ALA A 1 87 ? -23.980 1.916 33.674 1.00 74.88 87 ALA A O 1
ATOM 723 N N . PHE A 1 88 ? -25.511 0.266 33.821 1.00 86.25 88 PHE A N 1
ATOM 724 C CA . PHE A 1 88 ? -24.836 -0.725 32.959 1.00 86.25 88 PHE A CA 1
ATOM 725 C C . PHE A 1 88 ? -23.311 -0.777 33.168 1.00 86.25 88 PHE A C 1
ATOM 727 O O . PHE A 1 88 ? -22.506 -0.589 32.243 1.00 86.25 88 PHE A O 1
ATOM 734 N N . ILE A 1 89 ? -22.905 -0.924 34.430 1.00 88.88 89 ILE A N 1
ATOM 735 C CA . ILE A 1 89 ? -21.509 -0.800 34.856 1.00 88.88 89 ILE A CA 1
ATOM 736 C C . ILE A 1 89 ? -20.682 -1.922 34.232 1.00 88.88 89 ILE A C 1
ATOM 738 O O . ILE A 1 89 ? -19.580 -1.662 33.753 1.00 88.88 89 ILE A O 1
ATOM 742 N N . PHE A 1 90 ? -21.211 -3.147 34.164 1.00 89.81 90 PHE A N 1
ATOM 743 C CA . PHE A 1 90 ? -20.486 -4.265 33.559 1.00 89.81 90 PHE A CA 1
ATOM 744 C C . PHE A 1 90 ? -20.277 -4.063 32.062 1.00 89.81 90 PHE A C 1
ATOM 746 O O . PHE A 1 90 ? -19.159 -4.251 31.577 1.00 89.81 90 PHE A O 1
ATOM 753 N N . LEU A 1 91 ? -21.311 -3.621 31.339 1.00 91.44 91 LEU A N 1
ATOM 754 C CA . LEU A 1 91 ? -21.181 -3.284 29.922 1.00 91.44 91 LEU A CA 1
ATOM 755 C C . LEU A 1 91 ? -20.122 -2.195 29.711 1.00 91.44 91 LEU A C 1
ATOM 757 O O . LEU A 1 91 ? -19.254 -2.329 28.850 1.00 91.44 91 LEU A O 1
ATOM 761 N N . THR A 1 92 ? -20.137 -1.151 30.536 1.00 92.25 92 THR A N 1
ATOM 762 C CA . THR A 1 92 ? -19.179 -0.039 30.447 1.00 92.25 92 THR A CA 1
ATOM 763 C C . THR A 1 92 ? -17.746 -0.483 30.757 1.00 92.25 92 THR A C 1
ATOM 765 O O . THR A 1 92 ? -16.804 -0.124 30.044 1.00 92.25 92 THR A O 1
ATOM 768 N N . LEU A 1 93 ? -17.557 -1.309 31.788 1.00 93.50 93 LEU A N 1
ATOM 769 C CA . LEU A 1 93 ? -16.257 -1.886 32.127 1.00 93.50 93 LEU A CA 1
ATOM 770 C C . LEU A 1 93 ? -15.734 -2.771 30.994 1.00 93.50 93 LEU A C 1
ATOM 772 O O . LEU A 1 93 ? -14.567 -2.671 30.622 1.00 93.50 93 LEU A O 1
ATOM 776 N N . MET A 1 94 ? -16.599 -3.583 30.390 1.00 92.06 94 MET A N 1
ATOM 777 C CA . MET A 1 94 ? -16.205 -4.447 29.286 1.00 92.06 94 MET A CA 1
ATOM 778 C C . MET A 1 94 ? -15.828 -3.642 28.038 1.00 92.06 94 MET A C 1
ATOM 780 O O . MET A 1 94 ? -14.803 -3.931 27.425 1.00 92.06 94 MET A O 1
ATOM 784 N N . LEU A 1 95 ? -16.593 -2.603 27.687 1.00 92.12 95 LEU A N 1
ATOM 785 C CA . LEU A 1 95 ? -16.274 -1.727 26.554 1.00 92.12 95 LEU A CA 1
ATOM 786 C C . LEU A 1 95 ? -14.985 -0.922 26.778 1.00 92.12 95 LEU A C 1
ATOM 788 O O . LEU A 1 95 ? -14.194 -0.757 25.849 1.00 92.12 95 LEU A O 1
ATOM 792 N N . SER A 1 96 ? -14.732 -0.451 28.003 1.00 94.88 96 SER A N 1
ATOM 793 C CA . SER A 1 96 ? -13.491 0.275 28.314 1.00 94.88 96 SER A CA 1
ATOM 794 C C . SER A 1 96 ? -12.265 -0.644 28.272 1.00 94.88 96 SER A C 1
ATOM 796 O O . SER A 1 96 ? -11.254 -0.292 27.658 1.00 94.88 96 SER A O 1
ATOM 798 N N . LEU A 1 97 ? -12.375 -1.864 28.810 1.00 93.19 97 LEU A N 1
ATOM 799 C CA . LEU A 1 97 ? -11.359 -2.901 28.637 1.00 93.19 97 LEU A CA 1
ATOM 800 C C . LEU A 1 97 ? -11.156 -3.227 27.153 1.00 93.19 97 LEU A C 1
ATOM 802 O O . LEU A 1 97 ? -10.016 -3.375 26.710 1.00 93.19 97 LEU A O 1
ATOM 806 N N . GLN A 1 98 ? -12.246 -3.288 26.377 1.00 93.44 98 GLN A N 1
ATOM 807 C CA . GLN A 1 98 ? -12.191 -3.594 24.953 1.00 93.44 98 GLN A CA 1
ATOM 808 C C . GLN A 1 98 ? -11.339 -2.589 24.178 1.00 93.44 98 GLN A C 1
ATOM 810 O O . GLN A 1 98 ? -10.462 -2.970 23.401 1.00 93.44 98 GLN A O 1
ATOM 815 N N . ALA A 1 99 ? -11.559 -1.301 24.428 1.00 91.00 99 ALA A N 1
ATOM 816 C CA . ALA A 1 99 ? -10.759 -0.240 23.836 1.00 91.00 99 ALA A CA 1
ATOM 817 C C . ALA A 1 99 ? -9.285 -0.315 24.277 1.00 91.00 99 ALA A C 1
ATOM 819 O O . ALA A 1 99 ? -8.383 -0.134 23.458 1.00 91.00 99 ALA A O 1
ATOM 820 N N . SER A 1 100 ? -9.031 -0.632 25.552 1.00 94.94 100 SER A N 1
ATOM 821 C CA . SER A 1 100 ? -7.675 -0.703 26.105 1.00 94.94 100 SER A CA 1
ATOM 822 C C . SER A 1 100 ? -6.832 -1.826 25.490 1.00 94.94 100 SER A C 1
ATOM 824 O O . SER A 1 100 ? -5.672 -1.587 25.154 1.00 94.94 100 SER A O 1
ATOM 826 N N . TYR A 1 101 ? -7.397 -3.022 25.269 1.00 91.44 101 TYR A N 1
ATOM 827 C CA . TYR A 1 101 ? -6.654 -4.119 24.630 1.00 91.44 101 TYR A CA 1
ATOM 828 C C . TYR A 1 101 ? -6.547 -3.960 23.106 1.00 91.44 101 TYR A C 1
ATOM 830 O O . TYR A 1 101 ? -5.641 -4.524 22.488 1.00 91.44 101 TYR A O 1
ATOM 838 N N . ALA A 1 102 ? -7.450 -3.196 22.481 1.00 88.44 102 ALA A N 1
ATOM 839 C CA . ALA A 1 102 ? -7.412 -2.968 21.041 1.00 88.44 102 ALA A CA 1
ATOM 840 C C . ALA A 1 102 ? -6.166 -2.174 20.622 1.00 88.44 102 ALA A C 1
ATOM 842 O O . ALA A 1 102 ? -5.536 -2.524 19.628 1.00 88.44 102 ALA A O 1
ATOM 843 N N . ALA A 1 103 ? -5.769 -1.154 21.390 1.00 86.69 103 ALA A N 1
ATOM 844 C CA . ALA A 1 103 ? -4.616 -0.306 21.079 1.00 86.69 103 ALA A CA 1
ATOM 845 C C . ALA A 1 103 ? -3.296 -1.082 20.846 1.00 86.69 103 ALA A C 1
ATOM 847 O O . ALA A 1 103 ? -2.710 -0.927 19.772 1.00 86.69 103 ALA A O 1
ATOM 848 N N . PRO A 1 104 ? -2.823 -1.955 21.760 1.00 84.44 104 PRO A N 1
ATOM 849 C CA . PRO A 1 104 ? -1.601 -2.726 21.528 1.00 84.44 104 PRO A CA 1
ATOM 850 C C . PRO A 1 104 ? -1.736 -3.717 20.365 1.00 84.44 104 PRO A C 1
ATOM 852 O O . PRO A 1 104 ? -0.782 -3.916 19.618 1.00 84.44 104 PRO A O 1
ATOM 855 N N . LEU A 1 105 ? -2.917 -4.305 20.158 1.00 81.50 105 LEU A N 1
ATOM 856 C CA . LEU A 1 105 ? -3.152 -5.222 19.041 1.00 81.50 105 LEU A CA 1
ATOM 857 C C . LEU A 1 105 ? -3.094 -4.492 17.691 1.00 81.50 105 LEU A C 1
ATOM 859 O O . LEU A 1 105 ? -2.489 -4.995 16.743 1.00 81.50 105 LEU A O 1
ATOM 863 N N . ILE A 1 106 ? -3.676 -3.292 17.615 1.00 84.81 106 ILE A N 1
ATOM 864 C CA . ILE A 1 106 ? -3.618 -2.423 16.434 1.00 84.81 106 ILE A CA 1
ATOM 865 C C . ILE A 1 106 ? -2.170 -2.014 16.149 1.00 84.81 106 ILE A C 1
ATOM 867 O O . ILE A 1 106 ? -1.744 -2.120 15.004 1.00 84.81 106 ILE A O 1
ATOM 871 N N . LEU A 1 107 ? -1.396 -1.629 17.170 1.00 84.12 107 LEU A N 1
ATOM 872 C CA . LEU A 1 107 ? 0.021 -1.274 17.011 1.00 84.12 107 LEU A CA 1
ATOM 873 C C . LEU A 1 107 ? 0.849 -2.431 16.430 1.00 84.12 107 LEU A C 1
ATOM 875 O O . LEU A 1 107 ? 1.693 -2.220 15.563 1.00 84.12 107 LEU A O 1
ATOM 879 N N . LEU A 1 108 ? 0.587 -3.672 16.854 1.00 77.88 108 LEU A N 1
ATOM 880 C CA . LEU A 1 108 ? 1.249 -4.848 16.280 1.00 77.88 108 LEU A CA 1
ATOM 881 C C . LEU A 1 108 ? 0.823 -5.109 14.828 1.00 77.88 108 LEU A C 1
ATOM 883 O O . LEU A 1 108 ? 1.655 -5.494 14.005 1.00 77.88 108 LEU A O 1
ATOM 887 N N . ALA A 1 109 ? -0.458 -4.907 14.503 1.00 80.38 109 ALA A N 1
ATOM 888 C CA . ALA A 1 109 ? -0.942 -5.019 13.129 1.00 80.38 109 ALA A CA 1
ATOM 889 C C . ALA A 1 109 ? -0.279 -3.972 12.215 1.00 80.38 109 ALA A C 1
ATOM 891 O O . ALA A 1 109 ? 0.145 -4.319 11.112 1.00 80.38 109 ALA A O 1
ATOM 892 N N . GLN A 1 110 ? -0.152 -2.736 12.707 1.00 84.06 110 GLN A N 1
ATOM 893 C CA . GLN A 1 110 ? 0.467 -1.609 12.008 1.00 84.06 110 GLN A CA 1
ATOM 894 C C . GLN A 1 110 ? 1.957 -1.837 11.761 1.00 84.06 110 GLN A C 1
ATOM 896 O O . GLN A 1 110 ? 2.373 -1.777 10.613 1.00 84.06 110 GLN A O 1
ATOM 901 N N . ASN A 1 111 ? 2.736 -2.237 12.775 1.00 78.94 111 ASN A N 1
ATOM 902 C CA . ASN A 1 111 ? 4.170 -2.517 12.603 1.00 78.94 111 ASN A CA 1
ATOM 903 C C . ASN A 1 111 ? 4.446 -3.495 11.449 1.00 78.94 111 ASN A C 1
ATOM 905 O O . ASN A 1 111 ? 5.415 -3.345 10.711 1.00 78.94 111 ASN A O 1
ATOM 909 N N . ARG A 1 112 ? 3.570 -4.490 11.258 1.00 78.38 112 ARG A N 1
ATOM 910 C CA . ARG A 1 112 ? 3.727 -5.461 10.171 1.00 78.38 112 ARG A CA 1
ATOM 911 C C . ARG A 1 112 ? 3.226 -4.955 8.818 1.00 78.38 112 ARG A C 1
ATOM 913 O O . ARG A 1 112 ? 3.711 -5.434 7.795 1.00 78.38 112 ARG A O 1
ATOM 920 N N . GLN A 1 113 ? 2.250 -4.047 8.788 1.00 82.06 113 GLN A N 1
ATOM 921 C CA . GLN A 1 113 ? 1.906 -3.328 7.558 1.00 82.06 113 GLN A CA 1
ATOM 922 C C . GLN A 1 113 ? 3.087 -2.458 7.129 1.00 82.06 113 GLN A C 1
ATOM 924 O O . GLN A 1 113 ? 3.562 -2.631 6.014 1.00 82.06 113 GLN A O 1
ATOM 929 N N . ASP A 1 114 ? 3.655 -1.682 8.052 1.00 83.94 114 ASP A N 1
ATOM 930 C CA . ASP A 1 114 ? 4.814 -0.823 7.798 1.00 83.94 114 ASP A CA 1
ATOM 931 C C . ASP A 1 114 ? 6.025 -1.614 7.281 1.00 83.94 114 ASP A C 1
ATOM 933 O O . ASP A 1 114 ? 6.732 -1.162 6.384 1.00 83.94 114 ASP A O 1
ATOM 937 N N . ASP A 1 115 ? 6.280 -2.812 7.815 1.00 83.88 115 ASP A N 1
ATOM 938 C CA . ASP A 1 115 ? 7.377 -3.660 7.339 1.00 83.88 115 ASP A CA 1
ATOM 939 C C . ASP A 1 115 ? 7.141 -4.203 5.922 1.00 83.88 115 ASP A C 1
ATOM 941 O O . ASP A 1 115 ? 8.078 -4.256 5.124 1.00 83.88 115 ASP A O 1
ATOM 945 N N . ARG A 1 116 ? 5.898 -4.565 5.569 1.00 85.44 116 ARG A N 1
ATOM 946 C CA . ARG A 1 116 ? 5.564 -4.930 4.181 1.00 85.44 116 ARG A CA 1
ATOM 947 C C . ARG A 1 116 ? 5.667 -3.734 3.250 1.00 85.44 116 ARG A C 1
ATOM 949 O O . ARG A 1 116 ? 6.183 -3.888 2.146 1.00 85.44 116 ARG A O 1
ATOM 956 N N . ASP A 1 117 ? 5.205 -2.576 3.699 1.00 88.06 117 ASP A N 1
ATOM 957 C CA . ASP A 1 117 ? 5.218 -1.352 2.913 1.00 88.06 117 ASP A CA 1
ATOM 958 C C . ASP A 1 117 ? 6.660 -0.929 2.619 1.00 88.06 117 ASP A C 1
ATOM 960 O O . ASP A 1 117 ? 6.973 -0.625 1.474 1.00 88.06 117 ASP A O 1
ATOM 964 N N . LYS A 1 118 ? 7.586 -1.046 3.583 1.00 91.81 118 LYS A N 1
ATOM 965 C CA . LYS A 1 118 ? 9.028 -0.836 3.340 1.00 91.81 118 LYS A CA 1
ATOM 966 C C . LYS A 1 118 ? 9.572 -1.742 2.238 1.00 91.81 118 LYS A C 1
ATOM 968 O O . LYS A 1 118 ? 10.199 -1.248 1.306 1.00 91.81 118 LYS A O 1
ATOM 973 N N . VAL A 1 119 ? 9.313 -3.051 2.316 1.00 90.94 119 VAL A N 1
ATOM 974 C CA . VAL A 1 119 ? 9.786 -4.008 1.299 1.00 90.94 119 VAL A CA 1
ATOM 975 C C . VAL A 1 119 ? 9.172 -3.700 -0.067 1.00 90.94 119 VAL A C 1
ATOM 977 O O . VAL A 1 119 ? 9.866 -3.761 -1.081 1.00 90.94 119 VAL A O 1
ATOM 980 N N . ALA A 1 120 ? 7.887 -3.345 -0.108 1.00 92.50 120 ALA A N 1
ATOM 981 C CA . ALA A 1 120 ? 7.225 -2.940 -1.340 1.00 92.50 120 ALA A CA 1
ATOM 982 C C . ALA A 1 120 ? 7.868 -1.676 -1.931 1.00 92.50 120 ALA A C 1
ATOM 984 O O . ALA A 1 120 ? 8.160 -1.663 -3.122 1.00 92.50 120 ALA A O 1
ATOM 985 N N . MET A 1 121 ? 8.168 -0.662 -1.111 1.00 93.56 121 MET A N 1
ATOM 986 C CA . MET A 1 121 ? 8.835 0.565 -1.561 1.00 93.56 121 MET A CA 1
ATOM 987 C C . MET A 1 121 ? 10.261 0.314 -2.066 1.00 93.56 121 MET A C 1
ATOM 989 O O . MET A 1 121 ? 10.669 0.905 -3.063 1.00 93.56 121 MET A O 1
ATOM 993 N N . GLU A 1 122 ? 11.025 -0.569 -1.419 1.00 94.62 122 GLU A N 1
ATOM 994 C CA . GLU A 1 122 ? 12.363 -0.951 -1.891 1.00 94.62 122 GLU A CA 1
ATOM 995 C C . GLU A 1 122 ? 12.304 -1.662 -3.250 1.00 94.62 122 GLU A C 1
ATOM 997 O O . GLU A 1 122 ? 13.108 -1.383 -4.142 1.00 94.62 122 GLU A O 1
ATOM 1002 N N . GLN A 1 123 ? 11.333 -2.560 -3.433 1.00 95.19 123 GLN A N 1
ATOM 1003 C CA . GLN A 1 123 ? 11.122 -3.245 -4.707 1.00 95.19 123 GLN A CA 1
ATOM 1004 C C . GLN A 1 123 ? 10.662 -2.294 -5.810 1.00 95.19 123 GLN A C 1
ATOM 1006 O O . GLN A 1 123 ? 11.118 -2.430 -6.945 1.00 95.19 123 GLN A O 1
ATOM 1011 N N . ASP A 1 124 ? 9.773 -1.358 -5.487 1.00 94.94 124 ASP A N 1
ATOM 1012 C CA . ASP A 1 124 ? 9.285 -0.342 -6.418 1.00 94.94 124 ASP A CA 1
ATOM 1013 C C . ASP A 1 124 ? 10.442 0.536 -6.898 1.00 94.94 124 ASP A C 1
ATOM 1015 O O . ASP A 1 124 ? 10.701 0.635 -8.093 1.00 94.94 124 ASP A O 1
ATOM 1019 N N . ARG A 1 125 ? 11.276 1.004 -5.963 1.00 95.81 125 ARG A N 1
ATOM 1020 C CA . ARG A 1 125 ? 12.488 1.760 -6.283 1.00 95.81 125 ARG A CA 1
ATOM 1021 C C . ARG A 1 125 ? 13.445 0.987 -7.197 1.00 95.81 125 ARG A C 1
ATOM 1023 O O . ARG A 1 125 ? 13.952 1.539 -8.169 1.00 95.81 125 ARG A O 1
ATOM 1030 N N . ALA A 1 126 ? 13.677 -0.296 -6.920 1.00 95.75 126 ALA A N 1
ATOM 1031 C CA . ALA A 1 126 ? 14.531 -1.129 -7.767 1.00 95.75 126 ALA A CA 1
ATOM 1032 C C . ALA A 1 126 ? 13.930 -1.368 -9.167 1.00 95.75 126 ALA A C 1
ATOM 1034 O O . ALA A 1 126 ? 14.669 -1.539 -10.139 1.00 95.75 126 ALA A O 1
ATOM 1035 N N . ARG A 1 127 ? 12.597 -1.412 -9.289 1.00 95.81 127 ARG A N 1
ATOM 1036 C CA . ARG A 1 127 ? 11.901 -1.501 -10.582 1.00 95.81 127 ARG A CA 1
ATOM 1037 C C . ARG A 1 127 ? 11.991 -0.196 -11.360 1.00 95.81 127 ARG A C 1
ATOM 1039 O O . ARG A 1 127 ? 12.230 -0.257 -12.564 1.00 95.81 127 ARG A O 1
ATOM 1046 N N . ASP A 1 128 ? 11.861 0.944 -10.696 1.00 96.50 128 ASP A N 1
ATOM 1047 C CA . ASP A 1 128 ? 12.000 2.262 -11.317 1.00 96.50 128 ASP A CA 1
ATOM 1048 C C . ASP A 1 128 ? 13.405 2.464 -11.887 1.00 96.50 128 ASP A C 1
ATOM 1050 O O . ASP A 1 128 ? 13.553 2.861 -13.041 1.00 96.50 128 ASP A O 1
ATOM 1054 N N . GLU A 1 129 ? 14.443 2.107 -11.125 1.00 96.69 129 GLU A N 1
ATOM 1055 C CA . GLU A 1 129 ? 15.836 2.177 -11.585 1.00 96.69 129 GLU A CA 1
ATOM 1056 C C . GLU A 1 129 ? 16.073 1.307 -12.833 1.00 96.69 129 GLU A C 1
ATOM 1058 O O . GLU A 1 129 ? 16.724 1.744 -13.784 1.00 96.69 129 GLU A O 1
ATOM 1063 N N . ARG A 1 130 ? 15.496 0.098 -12.878 1.00 95.50 130 ARG A N 1
ATOM 1064 C CA . ARG A 1 130 ? 15.560 -0.779 -14.062 1.00 95.50 130 ARG A CA 1
ATOM 1065 C C . ARG A 1 130 ? 14.781 -0.212 -15.241 1.00 95.50 130 ARG A C 1
ATOM 1067 O O . ARG A 1 130 ? 15.286 -0.218 -16.353 1.00 95.50 130 ARG A O 1
ATOM 1074 N N . THR A 1 131 ? 13.584 0.313 -14.995 1.00 95.62 131 THR A N 1
ATOM 1075 C CA . THR A 1 131 ? 12.730 0.903 -16.036 1.00 95.62 131 THR A CA 1
ATOM 1076 C C . THR A 1 131 ? 13.403 2.118 -16.668 1.00 95.62 131 THR A C 1
ATOM 1078 O O . THR A 1 131 ? 13.351 2.297 -17.887 1.00 95.62 131 THR A O 1
ATOM 1081 N N . LEU A 1 132 ? 14.080 2.935 -15.858 1.00 97.19 132 LEU A N 1
ATOM 1082 C CA . LEU A 1 132 ? 14.878 4.057 -16.335 1.00 97.19 132 LEU A CA 1
ATOM 1083 C C . LEU A 1 132 ? 16.051 3.571 -17.197 1.00 97.19 132 LEU A C 1
ATOM 1085 O O . LEU A 1 132 ? 16.212 4.058 -18.314 1.00 97.19 132 LEU A O 1
ATOM 1089 N N . ALA A 1 133 ? 16.803 2.565 -16.740 1.00 96.25 133 ALA A N 1
ATOM 1090 C CA . ALA A 1 133 ? 17.900 1.980 -17.514 1.00 96.25 133 ALA A CA 1
ATOM 1091 C C . ALA A 1 133 ? 17.429 1.357 -18.845 1.00 96.25 133 ALA A C 1
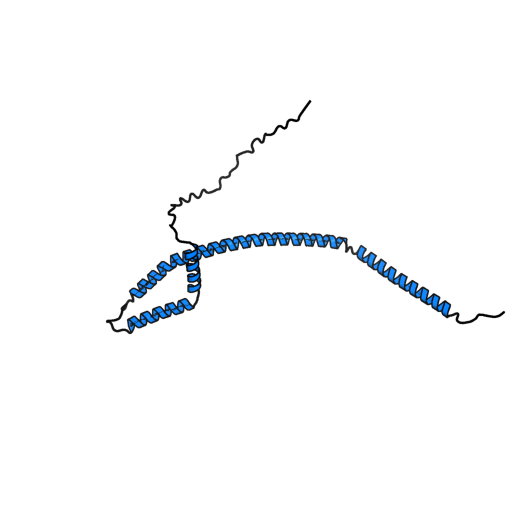ATOM 1093 O O . ALA A 1 133 ? 18.051 1.587 -19.882 1.00 96.25 133 ALA A O 1
ATOM 1094 N N . ASP A 1 134 ? 16.310 0.629 -18.844 1.00 96.50 134 ASP A N 1
ATOM 1095 C CA . ASP A 1 134 ? 15.711 0.048 -20.051 1.00 96.50 134 ASP A CA 1
ATOM 1096 C C . ASP A 1 134 ? 15.263 1.144 -21.024 1.00 96.50 134 ASP A C 1
ATOM 1098 O O . ASP A 1 134 ? 15.483 1.046 -22.232 1.00 96.50 134 ASP A O 1
ATOM 1102 N N . THR A 1 135 ? 14.688 2.231 -20.508 1.00 97.00 135 THR A N 1
ATOM 1103 C CA . THR A 1 135 ? 14.278 3.379 -21.327 1.00 97.00 135 THR A CA 1
ATOM 1104 C C . THR A 1 135 ? 15.487 4.076 -21.949 1.00 97.00 135 THR A C 1
ATOM 1106 O O . THR A 1 135 ? 15.461 4.409 -23.136 1.00 97.00 135 THR A O 1
ATOM 1109 N N . GLU A 1 136 ? 16.567 4.274 -21.190 1.00 96.56 136 GLU A N 1
ATOM 1110 C CA . GLU A 1 136 ? 17.820 4.832 -21.708 1.00 96.56 136 GLU A CA 1
ATOM 1111 C C . GLU A 1 136 ? 18.446 3.928 -22.775 1.00 96.56 136 GLU A C 1
ATOM 1113 O O . GLU A 1 136 ? 18.891 4.416 -23.819 1.00 96.56 136 GLU A O 1
ATOM 1118 N N . PHE A 1 137 ? 18.433 2.613 -22.546 1.00 96.44 137 PHE A N 1
ATOM 1119 C CA . PHE A 1 137 ? 18.918 1.623 -23.500 1.00 96.44 137 PHE A CA 1
ATOM 1120 C C . PHE A 1 137 ? 18.111 1.664 -24.799 1.00 96.44 137 PHE A C 1
ATOM 1122 O O . PHE A 1 137 ? 18.684 1.880 -25.866 1.00 96.44 137 PHE A O 1
ATOM 1129 N N . LEU A 1 138 ? 16.782 1.558 -24.718 1.00 96.94 138 LEU A N 1
ATOM 1130 C CA . LEU A 1 138 ? 15.899 1.627 -25.882 1.00 96.94 138 LEU A CA 1
ATOM 1131 C C . LEU A 1 138 ? 16.042 2.957 -26.625 1.00 96.94 138 LEU A C 1
ATOM 1133 O O . LEU A 1 138 ? 16.067 2.974 -27.852 1.00 96.94 138 LEU A O 1
ATOM 1137 N N . THR A 1 139 ? 16.194 4.073 -25.910 1.00 96.81 139 THR A N 1
ATOM 1138 C CA . THR A 1 139 ? 16.404 5.388 -26.535 1.00 96.81 139 THR A CA 1
ATOM 1139 C C . THR A 1 139 ? 17.718 5.427 -27.316 1.00 96.81 139 THR A C 1
ATOM 1141 O O . THR A 1 139 ? 17.758 5.950 -28.434 1.00 96.81 139 THR A O 1
ATOM 1144 N N . ARG A 1 140 ? 18.792 4.846 -26.765 1.00 95.69 140 ARG A N 1
ATOM 1145 C CA . ARG A 1 140 ? 20.087 4.741 -27.448 1.00 95.69 140 ARG A CA 1
ATOM 1146 C C . ARG A 1 140 ? 20.014 3.818 -28.664 1.00 95.69 140 ARG A C 1
ATOM 1148 O O . ARG A 1 140 ? 20.512 4.196 -29.722 1.00 95.69 140 ARG A O 1
ATOM 1155 N N . GLU A 1 141 ? 19.373 2.662 -28.536 1.00 97.00 141 GLU A N 1
ATOM 1156 C CA . GLU A 1 141 ? 19.176 1.718 -29.641 1.00 97.00 141 GLU A CA 1
ATOM 1157 C C . GLU A 1 141 ? 18.343 2.339 -30.768 1.00 97.00 141 GLU A C 1
ATOM 1159 O O . GLU A 1 141 ? 18.731 2.290 -31.932 1.00 97.00 141 GLU A O 1
ATOM 1164 N N . VAL A 1 142 ? 17.245 3.029 -30.446 1.00 96.06 142 VAL A N 1
ATOM 1165 C CA . VAL A 1 142 ? 16.426 3.747 -31.437 1.00 96.06 142 VAL A CA 1
ATOM 1166 C C . VAL A 1 142 ? 17.230 4.847 -32.133 1.00 96.06 142 VAL A C 1
ATOM 1168 O O . VAL A 1 142 ? 17.106 5.026 -33.347 1.00 96.06 142 VAL A O 1
ATOM 1171 N N . ALA A 1 143 ? 18.080 5.577 -31.406 1.00 94.31 143 ALA A N 1
ATOM 1172 C CA . ALA A 1 143 ? 18.961 6.573 -32.008 1.00 94.31 143 ALA A CA 1
ATOM 1173 C C . ALA A 1 143 ? 19.984 5.933 -32.966 1.00 94.31 143 ALA A C 1
ATOM 1175 O O . ALA A 1 143 ? 20.189 6.453 -34.064 1.00 94.31 143 ALA A O 1
ATOM 1176 N N . ALA A 1 144 ? 20.575 4.795 -32.591 1.00 93.69 144 ALA A N 1
ATOM 1177 C CA . ALA A 1 144 ? 21.497 4.041 -33.438 1.00 93.69 144 ALA A CA 1
ATOM 1178 C C . ALA A 1 144 ? 20.803 3.496 -34.700 1.00 93.69 144 ALA A C 1
ATOM 1180 O O . ALA A 1 144 ? 21.296 3.703 -35.809 1.00 93.69 144 ALA A O 1
ATOM 1181 N N . LEU A 1 145 ? 19.616 2.897 -34.554 1.00 92.38 145 LEU A N 1
ATOM 1182 C CA . LEU A 1 145 ? 18.781 2.438 -35.670 1.00 92.38 145 LEU A CA 1
ATOM 1183 C C . LEU A 1 145 ? 18.393 3.586 -36.610 1.00 92.38 145 LEU A C 1
ATOM 1185 O O . LEU A 1 145 ? 18.390 3.432 -37.828 1.00 92.38 145 LEU A O 1
ATOM 1189 N N . ARG A 1 146 ? 18.089 4.770 -36.070 1.00 92.25 146 ARG A N 1
ATOM 1190 C CA . ARG A 1 146 ? 17.788 5.954 -36.884 1.00 92.25 146 ARG A CA 1
ATOM 1191 C C . ARG A 1 146 ? 18.993 6.407 -37.709 1.00 92.25 146 ARG A C 1
ATOM 1193 O O . ARG A 1 146 ? 18.807 6.863 -38.837 1.00 92.25 146 ARG A O 1
ATOM 1200 N N . LEU A 1 147 ? 20.201 6.327 -37.153 1.00 89.44 147 LEU A N 1
ATOM 1201 C CA . LEU A 1 147 ? 21.429 6.673 -37.871 1.00 89.44 147 LEU A CA 1
ATOM 1202 C C . LEU A 1 147 ? 21.715 5.667 -38.992 1.00 89.44 147 LEU A C 1
ATOM 1204 O O . LEU A 1 147 ? 21.910 6.095 -40.127 1.00 89.44 147 LEU A O 1
ATOM 1208 N N . SER A 1 148 ? 21.631 4.362 -38.720 1.00 87.25 148 SER A N 1
ATOM 1209 C CA . SER A 1 148 ? 21.856 3.332 -39.745 1.00 87.25 148 SER A CA 1
ATOM 1210 C C . SER A 1 148 ? 20.818 3.391 -40.871 1.00 87.25 148 SER A C 1
ATOM 1212 O O . SER A 1 148 ? 21.167 3.309 -42.048 1.00 87.25 148 SER A O 1
ATOM 1214 N N . LEU A 1 149 ? 19.543 3.638 -40.549 1.00 85.25 149 LEU A N 1
ATOM 1215 C CA . LEU A 1 149 ? 18.506 3.860 -41.560 1.00 85.25 149 LEU A CA 1
ATOM 1216 C C . LEU A 1 149 ? 18.760 5.117 -42.396 1.00 85.25 149 LEU A C 1
ATOM 1218 O O . LEU A 1 149 ? 18.446 5.122 -43.581 1.00 85.25 149 LEU A O 1
ATOM 1222 N N . ARG A 1 150 ? 19.328 6.180 -41.815 1.00 81.31 150 ARG A N 1
ATOM 1223 C CA . ARG A 1 150 ? 19.671 7.398 -42.562 1.00 81.31 150 ARG A CA 1
ATOM 1224 C C . ARG A 1 150 ? 20.768 7.144 -43.595 1.00 81.31 150 ARG A C 1
ATOM 1226 O O . ARG A 1 150 ? 20.716 7.743 -44.663 1.00 81.31 150 ARG A O 1
ATOM 1233 N N . GLU A 1 151 ? 21.732 6.285 -43.279 1.00 73.38 151 GLU A N 1
ATOM 1234 C CA . GLU A 1 151 ? 22.813 5.908 -44.196 1.00 73.38 151 GLU A CA 1
ATOM 1235 C C . GLU A 1 151 ? 22.288 5.052 -45.363 1.00 73.38 151 GLU A C 1
ATOM 1237 O O . GLU A 1 151 ? 22.576 5.353 -46.522 1.00 73.38 151 GLU A O 1
ATOM 1242 N N . VAL A 1 152 ? 21.437 4.053 -45.087 1.00 68.31 152 VAL A N 1
ATOM 1243 C CA . VAL A 1 152 ? 20.872 3.151 -46.115 1.00 68.31 152 VAL A CA 1
ATOM 1244 C C . VAL A 1 152 ? 19.766 3.819 -46.946 1.00 68.31 152 VAL A C 1
ATOM 1246 O O . VAL A 1 152 ? 19.665 3.596 -48.149 1.00 68.31 152 VAL A O 1
ATOM 1249 N N . ALA A 1 153 ? 18.953 4.686 -46.341 1.00 61.50 153 ALA A N 1
ATOM 1250 C CA . ALA A 1 153 ? 17.891 5.431 -47.019 1.00 61.50 153 ALA A CA 1
ATOM 1251 C C . ALA A 1 153 ? 18.353 6.827 -47.459 1.00 61.50 153 ALA A C 1
ATOM 1253 O O . ALA A 1 153 ? 17.586 7.796 -47.399 1.00 61.50 153 ALA A O 1
ATOM 1254 N N . THR A 1 154 ? 19.605 6.970 -47.903 1.00 68.25 154 THR A N 1
ATOM 1255 C CA . THR A 1 154 ? 20.002 8.224 -48.541 1.00 68.25 154 THR A CA 1
ATOM 1256 C C . THR A 1 154 ? 19.134 8.386 -49.788 1.00 68.25 154 THR A C 1
ATOM 1258 O O . THR A 1 154 ? 19.103 7.506 -50.649 1.00 68.25 154 THR A O 1
ATOM 1261 N N . ARG A 1 155 ? 18.384 9.494 -49.873 1.00 70.12 155 ARG A N 1
ATOM 1262 C CA . ARG A 1 155 ? 17.459 9.792 -50.983 1.00 70.12 155 ARG A CA 1
ATOM 1263 C C . ARG A 1 155 ? 18.102 9.539 -52.343 1.00 70.12 155 ARG A C 1
ATOM 1265 O O . ARG A 1 155 ? 17.414 9.098 -53.252 1.00 70.12 155 ARG A O 1
ATOM 1272 N N . ASP A 1 156 ? 19.394 9.816 -52.463 1.00 72.88 156 ASP A N 1
ATOM 1273 C CA . ASP A 1 156 ? 20.142 9.667 -53.704 1.00 72.88 156 ASP A CA 1
ATOM 1274 C C . ASP A 1 156 ? 20.403 8.201 -54.080 1.00 72.88 156 ASP A C 1
ATOM 1276 O O . ASP A 1 156 ? 20.306 7.890 -55.259 1.00 72.88 156 ASP A O 1
ATOM 1280 N N . PHE A 1 157 ? 20.600 7.294 -53.113 1.00 79.62 157 PHE A N 1
ATOM 1281 C CA . PHE A 1 157 ? 20.713 5.848 -53.363 1.00 79.62 157 PHE A CA 1
ATOM 1282 C C . PHE A 1 157 ? 19.362 5.234 -53.752 1.00 79.62 157 PHE A C 1
ATOM 1284 O O . PHE A 1 157 ? 19.240 4.566 -54.769 1.00 79.62 157 PHE A O 1
ATOM 1291 N N . LEU A 1 158 ? 18.296 5.544 -53.002 1.00 81.44 158 LEU A N 1
ATOM 1292 C CA . LEU A 1 158 ? 16.938 5.121 -53.380 1.00 81.44 158 LEU A CA 1
ATOM 1293 C C . LEU A 1 158 ? 16.537 5.669 -54.755 1.00 81.44 158 LEU A C 1
ATOM 1295 O O . LEU A 1 158 ? 15.802 5.026 -55.500 1.00 81.44 158 LEU A O 1
ATOM 1299 N N . ARG A 1 159 ? 17.007 6.873 -55.092 1.00 84.25 159 ARG A N 1
ATOM 1300 C CA . ARG A 1 159 ? 16.749 7.509 -56.380 1.00 84.25 159 ARG A CA 1
ATOM 1301 C C . ARG A 1 159 ? 17.565 6.898 -57.507 1.00 84.25 159 ARG A C 1
ATOM 1303 O O . ARG A 1 159 ? 16.999 6.816 -58.591 1.00 84.25 159 ARG A O 1
ATOM 1310 N N . SER A 1 160 ? 18.830 6.533 -57.287 1.00 88.25 160 SER A N 1
ATOM 1311 C CA . SER A 1 160 ? 19.635 5.831 -58.290 1.00 88.25 160 SER A CA 1
ATOM 1312 C C . SER A 1 160 ? 19.044 4.458 -58.558 1.00 88.25 160 SER A C 1
ATOM 1314 O O . SER A 1 160 ? 18.739 4.170 -59.703 1.00 88.25 160 SER A O 1
ATOM 1316 N N . GLU A 1 161 ? 18.708 3.696 -57.516 1.00 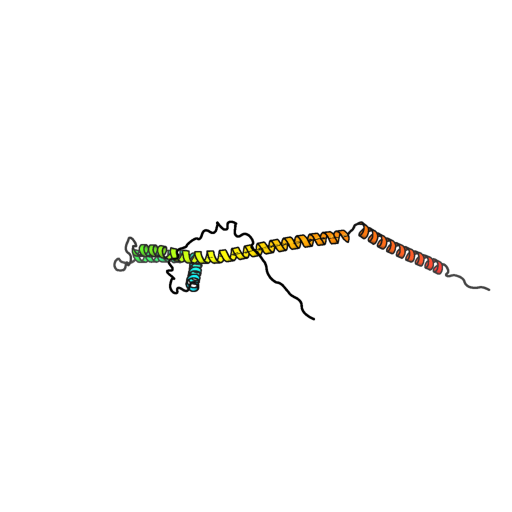90.44 161 GLU A N 1
ATOM 1317 C CA . GLU A 1 161 ? 18.184 2.341 -57.694 1.00 90.44 161 GLU A CA 1
ATOM 1318 C C . GLU A 1 161 ? 16.821 2.335 -58.381 1.00 90.44 161 GLU A C 1
ATOM 1320 O O . GLU A 1 161 ? 16.588 1.563 -59.304 1.00 90.44 161 GLU A O 1
ATOM 1325 N N . LEU A 1 162 ? 15.927 3.262 -58.015 1.00 88.88 162 LEU A N 1
ATOM 1326 C CA . LEU A 1 162 ? 14.671 3.449 -58.746 1.00 88.88 162 LEU A CA 1
ATOM 1327 C C . LEU A 1 162 ? 14.896 3.839 -60.211 1.00 88.88 162 LEU A C 1
ATOM 1329 O O . LEU A 1 162 ? 14.058 3.517 -61.046 1.00 88.88 162 LEU A O 1
ATOM 1333 N N . ARG A 1 163 ? 15.969 4.573 -60.523 1.00 91.94 163 ARG A N 1
ATOM 1334 C CA . ARG A 1 163 ? 16.277 5.002 -61.891 1.00 91.94 163 ARG A CA 1
ATOM 1335 C C . ARG A 1 163 ? 16.825 3.839 -62.706 1.00 91.94 163 ARG A C 1
ATOM 1337 O O . ARG A 1 163 ? 16.288 3.594 -63.778 1.00 91.94 163 ARG A O 1
ATOM 1344 N N . ASP A 1 164 ? 17.762 3.088 -62.142 1.00 94.94 164 ASP A N 1
ATOM 1345 C CA . ASP A 1 164 ? 18.333 1.881 -62.740 1.00 94.94 164 ASP A CA 1
ATOM 1346 C C . ASP A 1 164 ? 17.242 0.828 -63.000 1.00 94.94 164 ASP A C 1
ATOM 1348 O O . ASP A 1 164 ? 17.154 0.285 -64.098 1.00 94.94 164 ASP A O 1
ATOM 1352 N N . LEU A 1 165 ? 16.331 0.602 -62.043 1.00 94.69 165 LEU A N 1
ATOM 1353 C CA . LEU A 1 165 ? 15.181 -0.297 -62.224 1.00 94.69 165 LEU A CA 1
ATOM 1354 C C . LEU A 1 165 ? 14.218 0.175 -63.328 1.00 94.69 165 LEU A C 1
ATOM 1356 O O . LEU A 1 165 ? 13.674 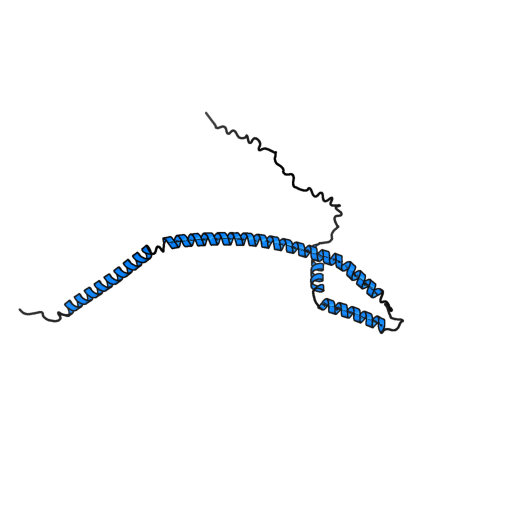-0.654 -64.057 1.00 94.69 165 LEU A O 1
ATOM 1360 N N . ILE A 1 166 ? 13.971 1.485 -63.454 1.00 94.88 166 ILE A N 1
ATOM 1361 C CA . ILE A 1 166 ? 13.133 2.033 -64.536 1.00 94.88 166 ILE A CA 1
ATOM 1362 C C . ILE A 1 166 ? 13.821 1.835 -65.887 1.00 94.88 166 ILE A C 1
ATOM 1364 O O . ILE A 1 166 ? 13.184 1.357 -66.824 1.00 94.88 166 ILE A O 1
ATOM 1368 N N . GLU A 1 167 ? 15.111 2.154 -65.973 1.00 95.56 167 GLU A N 1
ATOM 1369 C CA . GLU A 1 167 ? 15.905 2.033 -67.196 1.00 95.56 167 GLU A CA 1
ATOM 1370 C C . GLU A 1 167 ? 15.998 0.570 -67.655 1.00 95.56 167 GLU A C 1
ATOM 1372 O O . GLU A 1 167 ? 15.820 0.271 -68.835 1.00 95.56 167 GLU A O 1
ATOM 1377 N N . GLU A 1 168 ? 16.140 -0.374 -66.721 1.00 94.94 168 GLU A N 1
ATOM 1378 C CA . GLU A 1 168 ? 16.090 -1.807 -67.020 1.00 94.94 168 GLU A CA 1
ATOM 1379 C C . GLU A 1 168 ? 14.722 -2.241 -67.579 1.00 94.94 168 GLU A C 1
ATOM 1381 O O . GL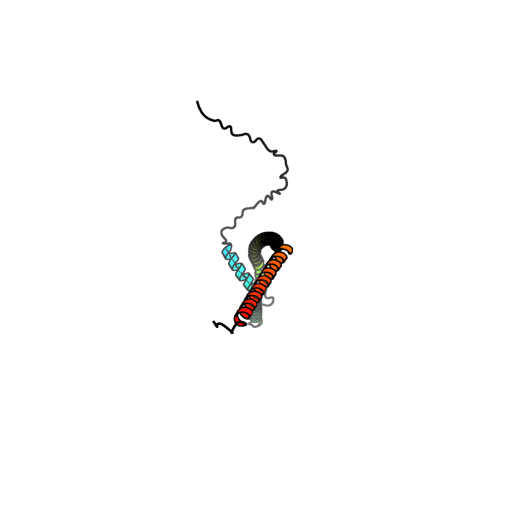U A 1 168 ? 14.643 -3.030 -68.529 1.00 94.94 168 GLU A O 1
ATOM 1386 N N . VAL A 1 169 ? 13.621 -1.741 -67.009 1.00 93.88 169 VAL A N 1
ATOM 1387 C CA . VAL A 1 169 ? 12.265 -2.057 -67.486 1.00 93.88 169 VAL A CA 1
ATOM 1388 C C . VAL A 1 169 ? 12.014 -1.472 -68.878 1.00 93.88 169 VAL A C 1
ATOM 1390 O O . VAL A 1 169 ? 11.433 -2.167 -69.720 1.00 93.88 169 VAL A O 1
ATOM 1393 N N . GLU A 1 170 ? 12.455 -0.238 -69.132 1.00 93.50 170 GLU A N 1
ATOM 1394 C CA . GLU A 1 170 ? 12.368 0.419 -70.440 1.00 93.50 170 GLU A CA 1
ATOM 1395 C C . GLU A 1 170 ? 13.196 -0.328 -71.491 1.00 93.50 170 GLU A C 1
ATOM 1397 O O . GLU A 1 170 ? 12.654 -0.696 -72.534 1.00 93.50 170 GLU A O 1
ATOM 1402 N N . ALA A 1 171 ? 14.446 -0.687 -71.184 1.00 92.81 171 ALA A N 1
ATOM 1403 C CA . ALA A 1 171 ? 15.301 -1.469 -72.077 1.00 92.81 171 ALA A CA 1
ATOM 1404 C C . ALA A 1 171 ? 14.659 -2.818 -72.451 1.00 92.81 171 ALA A C 1
ATOM 1406 O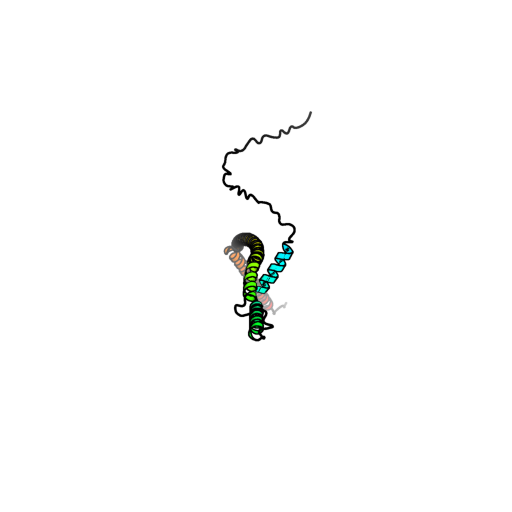 O . ALA A 1 171 ? 14.587 -3.188 -73.625 1.00 92.81 171 ALA A O 1
ATOM 1407 N N . ARG A 1 172 ? 14.082 -3.533 -71.474 1.00 92.00 172 ARG A N 1
ATOM 1408 C CA . ARG A 1 172 ? 13.336 -4.779 -71.732 1.00 92.00 172 ARG A CA 1
ATOM 1409 C C . ARG A 1 172 ? 12.056 -4.554 -72.537 1.00 92.00 172 ARG A C 1
ATOM 1411 O O . ARG A 1 172 ? 11.567 -5.484 -73.182 1.00 92.00 172 ARG A O 1
ATOM 1418 N N . ALA A 1 173 ? 11.426 -3.385 -72.447 1.00 90.25 173 ALA A N 1
ATOM 1419 C CA . ALA A 1 173 ? 10.259 -3.044 -73.259 1.00 90.25 173 ALA A CA 1
ATOM 1420 C C . ALA A 1 173 ? 10.664 -2.743 -74.710 1.00 90.25 173 ALA A C 1
ATOM 1422 O O . ALA A 1 173 ? 10.026 -3.259 -75.628 1.00 90.25 173 ALA A O 1
ATOM 1423 N N . GLU A 1 174 ? 11.758 -2.009 -74.919 1.00 91.44 174 GLU A N 1
ATOM 1424 C CA . GLU A 1 174 ? 12.320 -1.746 -76.245 1.00 91.44 174 GLU A CA 1
ATOM 1425 C C . GLU A 1 174 ? 12.784 -3.026 -76.937 1.00 91.44 174 GLU A C 1
ATOM 1427 O O . GLU A 1 174 ? 12.470 -3.234 -78.106 1.00 91.44 174 GLU A O 1
ATOM 1432 N N . GLU A 1 175 ? 13.476 -3.923 -76.232 1.00 89.25 175 GLU A N 1
ATOM 1433 C CA . GLU A 1 175 ? 13.883 -5.218 -76.786 1.00 89.25 175 GLU A CA 1
ATOM 1434 C C . GLU A 1 175 ? 12.682 -6.070 -77.198 1.00 89.25 175 GLU A C 1
ATOM 1436 O O . GLU A 1 175 ? 12.704 -6.705 -78.254 1.00 89.25 175 GLU A O 1
ATOM 1441 N N . ARG A 1 176 ? 11.611 -6.069 -76.392 1.00 86.38 176 ARG A N 1
ATOM 1442 C CA . ARG A 1 176 ? 10.351 -6.742 -76.739 1.00 86.38 176 ARG A CA 1
ATOM 1443 C C . ARG A 1 176 ? 9.699 -6.113 -77.966 1.00 86.38 176 ARG A C 1
ATOM 1445 O O . ARG A 1 176 ? 9.273 -6.851 -78.848 1.00 86.38 176 ARG A O 1
ATOM 1452 N N . GLY A 1 177 ? 9.671 -4.784 -78.056 1.00 86.69 177 GLY A N 1
ATOM 1453 C CA . GLY A 1 177 ? 9.156 -4.064 -79.223 1.00 86.69 177 GLY A CA 1
ATOM 1454 C C . GLY A 1 177 ? 9.980 -4.323 -80.485 1.00 86.69 177 GLY A C 1
ATOM 1455 O O . GLY A 1 177 ? 9.425 -4.601 -81.541 1.00 86.69 177 GLY A O 1
ATOM 1456 N N . ARG A 1 178 ? 11.312 -4.322 -80.374 1.00 86.19 178 ARG A N 1
ATOM 1457 C CA . ARG A 1 178 ? 12.238 -4.587 -81.482 1.00 86.19 178 ARG A CA 1
ATOM 1458 C C . ARG A 1 178 ? 12.154 -6.048 -81.943 1.00 86.19 178 ARG A C 1
ATOM 1460 O O . ARG A 1 178 ? 12.175 -6.300 -83.141 1.00 86.19 178 ARG A O 1
ATOM 1467 N N . ARG A 1 179 ? 11.980 -7.004 -81.020 1.00 83.75 179 ARG A N 1
ATOM 1468 C CA . ARG A 1 179 ? 11.677 -8.410 -81.349 1.00 83.75 179 ARG A CA 1
ATOM 1469 C C . ARG A 1 179 ? 10.322 -8.576 -82.034 1.00 83.75 179 ARG A C 1
ATOM 1471 O O . ARG A 1 179 ? 10.246 -9.337 -82.989 1.00 83.75 179 ARG A O 1
ATOM 1478 N N . ALA A 1 180 ? 9.288 -7.871 -81.578 1.00 82.88 180 ALA A N 1
ATOM 1479 C CA . ALA A 1 180 ? 7.975 -7.890 -82.221 1.00 82.88 180 ALA A CA 1
ATOM 1480 C C . ALA A 1 180 ? 8.035 -7.308 -83.643 1.00 82.88 180 ALA A C 1
ATOM 1482 O O . ALA A 1 180 ? 7.514 -7.922 -84.562 1.00 82.88 180 ALA A O 1
ATOM 1483 N N . ALA A 1 181 ? 8.751 -6.197 -83.845 1.00 82.06 181 ALA A N 1
ATOM 1484 C CA . ALA A 1 181 ? 8.939 -5.592 -85.163 1.00 82.06 181 ALA A CA 1
ATOM 1485 C C . ALA A 1 181 ? 9.751 -6.483 -86.122 1.00 82.06 181 ALA A C 1
ATOM 1487 O O . ALA A 1 181 ? 9.432 -6.565 -87.301 1.00 82.06 181 ALA A O 1
ATOM 1488 N N . LEU A 1 182 ? 10.791 -7.169 -85.631 1.00 81.75 182 LEU A N 1
ATOM 1489 C CA . LEU A 1 182 ? 11.543 -8.142 -86.436 1.00 81.75 182 LEU A CA 1
ATOM 1490 C C . LEU A 1 182 ? 10.687 -9.356 -86.811 1.00 81.75 182 LEU A C 1
ATOM 1492 O O . LEU A 1 182 ? 10.782 -9.822 -87.938 1.00 81.75 182 LEU A O 1
ATOM 1496 N N . ALA A 1 183 ? 9.842 -9.837 -85.894 1.00 78.69 183 ALA A N 1
ATOM 1497 C CA . ALA A 1 183 ? 8.890 -10.902 -86.189 1.00 78.69 183 ALA A CA 1
ATOM 1498 C C . ALA A 1 183 ? 7.829 -10.450 -87.205 1.00 78.69 183 ALA A C 1
ATOM 1500 O O . ALA A 1 183 ? 7.496 -11.210 -88.097 1.00 78.69 183 ALA A O 1
ATOM 1501 N N . GLU A 1 184 ? 7.346 -9.208 -87.125 1.00 75.06 184 GLU A N 1
ATOM 1502 C CA . GLU A 1 184 ? 6.386 -8.647 -88.084 1.00 75.06 184 GLU A CA 1
ATOM 1503 C C . GLU A 1 184 ? 6.997 -8.453 -89.482 1.00 75.06 184 GLU A C 1
ATOM 1505 O O . GLU A 1 184 ? 6.303 -8.628 -90.475 1.00 75.06 184 GLU A O 1
ATOM 1510 N N . LEU A 1 185 ? 8.297 -8.151 -89.583 1.00 72.44 185 LEU A N 1
ATOM 1511 C CA . LEU A 1 185 ? 9.021 -8.103 -90.861 1.00 72.44 185 LEU A CA 1
ATOM 1512 C C . LEU A 1 185 ? 9.258 -9.494 -91.470 1.00 72.44 185 LEU A C 1
ATOM 1514 O O . LEU A 1 185 ? 9.258 -9.614 -92.691 1.00 72.44 185 LEU A O 1
ATOM 1518 N N . ASP A 1 186 ? 9.459 -10.514 -90.635 1.00 68.88 186 ASP A N 1
ATOM 1519 C CA . ASP A 1 186 ? 9.606 -11.918 -91.048 1.00 68.88 186 ASP A CA 1
ATOM 1520 C C . ASP A 1 186 ? 8.250 -12.508 -91.491 1.00 68.88 186 ASP A C 1
ATOM 1522 O O . ASP A 1 186 ? 8.161 -13.186 -92.509 1.00 68.88 186 ASP A O 1
ATOM 1526 N N . ASP A 1 187 ? 7.162 -12.162 -90.792 1.00 64.50 187 ASP A N 1
ATOM 1527 C CA . ASP A 1 187 ? 5.786 -12.581 -91.116 1.00 64.50 187 ASP A CA 1
ATOM 1528 C C . ASP A 1 187 ? 5.185 -11.777 -92.294 1.00 64.50 187 ASP A C 1
ATOM 1530 O O . ASP A 1 187 ? 4.272 -12.247 -92.975 1.00 64.50 187 ASP A O 1
ATOM 1534 N N . ALA A 1 188 ? 5.707 -10.571 -92.572 1.00 61.41 188 ALA A N 1
ATOM 1535 C CA . ALA A 1 188 ? 5.382 -9.763 -93.753 1.00 61.41 188 ALA A CA 1
ATOM 1536 C C . ALA A 1 188 ? 6.055 -10.257 -95.050 1.00 61.41 188 ALA A C 1
ATOM 1538 O O . ALA A 1 188 ? 5.741 -9.728 -96.121 1.00 61.41 188 ALA A O 1
ATOM 1539 N N . ASP A 1 189 ? 6.883 -11.308 -94.984 1.00 59.56 189 ASP A N 1
ATOM 1540 C CA . ASP A 1 189 ? 7.307 -12.104 -96.142 1.00 59.56 189 ASP A CA 1
ATOM 1541 C C . ASP A 1 189 ? 6.630 -13.495 -96.189 1.00 59.56 189 ASP A C 1
ATOM 1543 O O . ASP A 1 189 ? 7.298 -14.528 -96.117 1.00 59.56 189 ASP A O 1
ATOM 1547 N N . PRO A 1 190 ? 5.294 -13.599 -96.355 1.00 55.78 190 PRO A N 1
ATOM 1548 C CA . PRO A 1 190 ? 4.649 -14.891 -96.546 1.00 55.78 190 PRO A CA 1
ATOM 1549 C C . PRO A 1 190 ? 4.627 -15.310 -98.029 1.00 55.78 190 PRO A C 1
ATOM 1551 O O . PRO A 1 190 ? 3.792 -16.129 -98.420 1.00 55.78 190 PRO A O 1
ATOM 1554 N N . GLY A 1 191 ? 5.479 -14.753 -98.901 1.00 56.38 191 GLY A N 1
ATOM 1555 C CA . GLY A 1 191 ? 5.228 -14.837 -100.339 1.00 56.38 191 GLY A CA 1
ATOM 1556 C C . GLY A 1 191 ? 6.425 -14.674 -101.263 1.00 56.38 191 GLY A C 1
ATOM 1557 O O . GLY A 1 191 ? 6.542 -13.651 -101.930 1.00 56.38 191 GLY A O 1
ATOM 1558 N N . GLY A 1 192 ? 7.147 -15.778 -101.482 1.00 49.75 192 GLY A N 1
ATOM 1559 C CA . GLY A 1 192 ? 7.554 -16.130 -102.846 1.00 49.75 192 GLY A CA 1
ATOM 1560 C C . GLY A 1 192 ? 9.010 -16.535 -103.058 1.00 49.75 192 GLY A C 1
ATOM 1561 O O . GLY A 1 192 ? 9.768 -15.833 -103.716 1.00 49.75 192 GLY A O 1
ATOM 1562 N N . SER A 1 193 ? 9.363 -17.760 -102.669 1.00 60.31 193 SER A N 1
ATOM 1563 C CA . SER A 1 193 ? 10.061 -18.628 -103.639 1.00 60.31 193 SER A CA 1
ATOM 1564 C C . SER A 1 193 ? 9.006 -19.191 -104.614 1.00 60.31 193 SER A C 1
ATOM 1566 O O . SER A 1 193 ? 7.843 -19.250 -104.204 1.00 60.31 193 SER A O 1
ATOM 1568 N N . PRO A 1 194 ? 9.311 -19.746 -105.807 1.00 64.12 194 PRO A N 1
ATOM 1569 C CA . PRO A 1 194 ? 10.543 -19.775 -106.617 1.00 64.12 194 PRO A CA 1
ATOM 1570 C C . PRO A 1 194 ? 10.274 -19.487 -108.129 1.00 64.12 194 PRO A C 1
ATOM 1572 O O . PRO A 1 194 ? 9.126 -19.435 -108.539 1.00 64.12 194 PRO A O 1
ATOM 1575 N N . GLU A 1 195 ? 11.312 -19.354 -108.966 1.00 47.34 195 GLU A N 1
ATOM 1576 C CA . GLU A 1 195 ? 11.387 -19.634 -110.436 1.00 47.34 195 GLU A CA 1
ATOM 1577 C C . GLU A 1 195 ? 12.542 -18.778 -111.006 1.00 47.34 195 GLU A C 1
ATOM 1579 O O . GLU A 1 195 ? 12.580 -17.580 -110.755 1.00 47.34 195 GLU A O 1
ATOM 1584 N N . ARG A 1 196 ? 13.546 -19.252 -111.750 1.00 46.53 196 ARG A N 1
ATOM 1585 C CA . ARG A 1 196 ? 13.877 -20.503 -112.449 1.00 46.53 196 ARG A CA 1
ATOM 1586 C C . ARG A 1 196 ? 15.399 -20.625 -112.532 1.00 46.53 196 ARG A C 1
ATOM 1588 O O . ARG A 1 196 ? 16.057 -19.561 -112.543 1.00 46.53 196 ARG A O 1
#

Radius of gyration: 47.53 Å; chains: 1; bounding box: 111×35×153 Å

Organism: NCBI:txid2593973

Secondary structure (DSSP, 8-state):
-----------------S---------------------HHHHHHHHHHHHHHHTSHHHHHHHHHHHHHHHHHHHHS-TTT-SS-TT-HHHHHHHHHHHHHHHHHHHHHHHHHHHHHHHHHHHHHHHHHHHHHHHHHHHHHHHHHHHHHHHHT-HHHHHHHHHHHHHHHHHHHHHHHHHHHHHHHHHT--------

InterPro domains:
  IPR010406 Protein of unknown function DUF1003 [PF06210] (54-156)
  IPR010406 Protein of unknown function DUF1003 [PTHR41386] (36-172)

pLDDT: mean 79.31, std 14.72, range [46.53, 97.19]

Foldseek 3Di:
DDDDDDDDDDDDDDDPDDDPPPDPPPPPPPPPPPPPDDPLVVLLVVLVVVVVVVPDPVNVVVVVVVVVVLVCQQPVDDPVRRPQHPVRVVVVVVVVVVVVVVVVSVVSNVVVVVVVVVVVVVVVVVVVVVVVVVVVVVVVVVVVVVVVCCVVPVVVVVVVVVVVVVVVVVVVVVVVVVVVVVVVVVVVPPDDDDDD

Sequence (196 aa):
MPEPTQDRRRWRTGDPGRGSLDQPLVQRARLSLRPQNMDPESFGAFAERFARFMGTARFLVYMTAFVVIWLLWNTVMPEEVRFDPYAFIFLTLMLSLQASYAAPLILLAQNRQDDRDKVAMEQDRARDERTLADTEFLTREVAALRLSLREVATRDFLRSELRDLIEEVEARAEERGRRAALAELDDADPGGSPER